Protein AF-A0A0N4VYC7-F1 (afdb_monomer_lite)

Sequence (196 aa):
MLPIRFLFRSECVKIARLPAGTLYGCNGIIDTTLKKKESIYTACLYMKPQKSAGSGTPLPKETEETFKTLNSMYSDNVEWSDEWAKKALEYLKSPKSVKADVIIKGKQSFPKDDKKEMWEKLLAILEHRFDKRVKEVSSEHYYGVQSASGAKAENSQADCVKIELLPEGTLYGCNGVINTKEKEESIYTACLYKKP

pLDDT: mean 73.31, std 19.38, range [27.61, 97.0]

Secondary structure (DSSP, 8-state):
--HHHHHHHHTHHHHHTSPTT-EEEEEEEEE--STT--EEEEEEEEEPPP---TTPEEPPTTHHHHHHHHHHTT-SSEEE-HHHHHHHHHHHH-TTS---SEEEEEEEEEETT----HHHHHHHHHHHHHHHHHHTTTTTSS--------------------GGGSPTTEEEEEEEEEEEETTEEEEEEEEEEE--

Organism: Haemonchus placei (NCBI:txid6290)

Structure (mmCIF, N/CA/C/O backbone):
data_AF-A0A0N4VYC7-F1
#
_entry.id   AF-A0A0N4VYC7-F1
#
loop_
_atom_site.group_PDB
_atom_site.id
_atom_site.type_symbol
_atom_site.label_atom_id
_atom_site.label_alt_id
_atom_site.label_comp_id
_atom_site.label_asym_id
_atom_site.label_entity_id
_atom_site.label_seq_id
_atom_site.pdbx_PDB_ins_code
_atom_site.Cartn_x
_atom_site.Cartn_y
_atom_site.Cartn_z
_atom_site.occupancy
_atom_site.B_iso_or_equiv
_atom_site.auth_seq_id
_atom_site.auth_comp_id
_atom_site.auth_asym_id
_atom_site.auth_atom_id
_atom_site.pdbx_PDB_model_num
ATOM 1 N N . MET A 1 1 ? -19.365 -26.256 -6.615 1.00 42.25 1 MET A N 1
ATOM 2 C CA . MET A 1 1 ? -18.601 -25.021 -6.911 1.00 42.25 1 MET A CA 1
ATOM 3 C C . MET A 1 1 ? -19.367 -23.858 -6.286 1.00 42.25 1 MET A C 1
ATOM 5 O O . MET A 1 1 ? -20.539 -23.720 -6.598 1.00 42.25 1 MET A O 1
ATOM 9 N N . LEU A 1 2 ? -18.790 -23.115 -5.331 1.00 52.09 2 LEU A N 1
ATOM 10 C CA . LEU A 1 2 ? -19.524 -22.065 -4.602 1.00 52.09 2 LEU A CA 1
ATOM 11 C C . LEU A 1 2 ? -19.939 -20.927 -5.564 1.00 52.09 2 LEU A C 1
ATOM 13 O O . LEU A 1 2 ? -19.048 -20.368 -6.211 1.00 52.09 2 LEU A O 1
ATOM 17 N N . PRO A 1 3 ? -21.230 -20.545 -5.641 1.00 58.69 3 PRO A N 1
ATOM 18 C CA . PRO A 1 3 ? -21.748 -19.521 -6.566 1.00 58.69 3 PRO A CA 1
ATOM 19 C C . PRO A 1 3 ? -21.006 -18.180 -6.490 1.00 58.69 3 PRO A C 1
ATOM 21 O O . PRO A 1 3 ? -20.794 -17.510 -7.497 1.00 58.69 3 PRO A O 1
ATOM 24 N N . ILE A 1 4 ? -20.520 -17.835 -5.295 1.00 57.12 4 ILE A N 1
ATOM 25 C CA . ILE A 1 4 ? -19.717 -16.637 -5.040 1.00 57.12 4 ILE A CA 1
ATOM 26 C C . ILE A 1 4 ? -18.435 -16.613 -5.880 1.00 57.12 4 ILE A C 1
ATOM 28 O O . ILE A 1 4 ? -18.143 -15.598 -6.502 1.00 57.12 4 ILE A O 1
ATOM 32 N N . ARG A 1 5 ? -17.681 -17.720 -5.963 1.00 53.41 5 ARG A N 1
ATOM 33 C CA . ARG A 1 5 ? -16.427 -17.748 -6.742 1.00 53.41 5 ARG A CA 1
ATOM 34 C C . ARG A 1 5 ? -16.671 -17.466 -8.224 1.00 53.41 5 ARG A C 1
ATOM 36 O O . ARG A 1 5 ? -15.862 -16.790 -8.850 1.00 53.41 5 ARG A O 1
ATOM 43 N N . PHE A 1 6 ? -17.788 -17.949 -8.769 1.00 57.41 6 PHE A N 1
ATOM 44 C CA . PHE A 1 6 ? -18.162 -17.693 -10.157 1.00 57.41 6 PHE A CA 1
ATOM 45 C C . PHE A 1 6 ? -18.468 -16.210 -10.399 1.00 57.41 6 PHE A C 1
ATOM 47 O O . PHE A 1 6 ? -17.970 -15.654 -11.371 1.00 57.41 6 PHE A O 1
ATOM 54 N N . LEU A 1 7 ? -19.186 -15.550 -9.481 1.00 58.50 7 LEU A N 1
ATOM 55 C CA . LEU A 1 7 ? -19.482 -14.114 -9.572 1.00 58.50 7 LEU A CA 1
ATOM 56 C C . LEU A 1 7 ? -18.216 -13.249 -9.579 1.00 58.50 7 LEU A C 1
ATOM 58 O O . LEU A 1 7 ? -18.085 -12.350 -10.407 1.00 58.50 7 LEU A O 1
ATOM 62 N N . PHE A 1 8 ? -17.255 -13.540 -8.696 1.00 58.19 8 PHE A N 1
ATOM 63 C CA . PHE A 1 8 ? -15.973 -12.825 -8.686 1.00 58.19 8 PHE A CA 1
ATOM 64 C C . PHE A 1 8 ? -15.185 -13.040 -9.980 1.00 58.19 8 PHE A C 1
ATOM 66 O O . PHE A 1 8 ? -14.530 -12.115 -10.451 1.00 58.19 8 PHE A O 1
ATOM 73 N N . ARG A 1 9 ? -15.286 -14.229 -10.585 1.00 56.09 9 ARG A N 1
ATOM 74 C CA . ARG A 1 9 ? -14.630 -14.546 -11.856 1.00 56.09 9 ARG A CA 1
ATOM 75 C C . ARG A 1 9 ? -15.302 -13.849 -13.044 1.00 56.09 9 ARG A C 1
ATOM 77 O O . ARG A 1 9 ? -14.600 -13.263 -13.861 1.00 56.09 9 ARG A O 1
ATOM 84 N N . SER A 1 10 ? -16.635 -13.857 -13.125 1.00 55.66 10 SER A N 1
ATOM 85 C CA . SER A 1 10 ? -17.386 -13.237 -14.228 1.00 55.66 10 SER A CA 1
ATOM 86 C C . SER A 1 10 ? -17.320 -11.710 -14.206 1.00 55.66 10 SER A C 1
ATOM 88 O O . SER A 1 10 ? -17.317 -11.071 -15.253 1.00 55.66 10 SER A O 1
ATOM 90 N N . GLU A 1 11 ? -17.237 -11.115 -13.015 1.00 59.38 11 GLU A N 1
ATOM 91 C CA . GLU A 1 11 ? -17.185 -9.662 -12.824 1.00 59.38 11 GLU A CA 1
ATOM 92 C C . GLU A 1 11 ? -15.771 -9.148 -12.511 1.00 59.38 11 GLU A C 1
ATOM 94 O O . GLU A 1 11 ? -15.594 -7.968 -12.198 1.00 59.38 11 GLU A O 1
ATOM 99 N N . CYS A 1 12 ? -14.748 -10.004 -12.642 1.00 52.28 12 CYS A N 1
ATOM 100 C CA . CYS A 1 12 ? -13.357 -9.717 -12.279 1.00 52.28 12 CYS A CA 1
ATOM 101 C C . CYS A 1 12 ? -12.853 -8.393 -12.875 1.00 52.28 12 CYS A C 1
ATOM 103 O O . CYS A 1 12 ? -12.273 -7.573 -12.170 1.00 52.28 12 CYS A O 1
ATOM 105 N N . VAL A 1 13 ? -13.176 -8.103 -14.140 1.00 48.62 13 VAL A N 1
ATOM 106 C CA . VAL A 1 13 ? -12.794 -6.845 -14.808 1.00 48.62 13 VAL A CA 1
ATOM 107 C C . VAL A 1 13 ? -13.439 -5.618 -14.153 1.00 48.62 13 VAL A C 1
ATOM 109 O O . VAL A 1 13 ? -12.787 -4.583 -14.001 1.00 48.62 13 VAL A O 1
ATOM 112 N N . LYS A 1 14 ? -14.714 -5.698 -13.747 1.00 59.03 14 LYS A N 1
ATOM 113 C CA . LYS A 1 14 ? -15.397 -4.592 -13.054 1.00 59.03 14 LYS A CA 1
ATOM 114 C C . LYS A 1 14 ? -14.861 -4.429 -11.632 1.00 59.03 14 LYS A C 1
ATOM 116 O O . LYS A 1 14 ? -14.686 -3.299 -11.187 1.00 59.03 14 LYS A O 1
ATOM 121 N N . ILE A 1 15 ? -14.537 -5.538 -10.966 1.00 62.00 15 ILE A N 1
ATOM 122 C CA . ILE A 1 15 ? -13.974 -5.574 -9.611 1.00 62.00 15 ILE A CA 1
ATOM 123 C C . ILE A 1 15 ? -12.541 -5.025 -9.588 1.00 62.00 15 ILE A C 1
ATOM 125 O O . ILE A 1 15 ? -12.218 -4.207 -8.732 1.00 62.00 15 ILE A O 1
ATOM 129 N N . ALA A 1 16 ? -11.702 -5.392 -10.557 1.00 57.22 16 ALA A N 1
ATOM 130 C CA . ALA A 1 16 ? -10.331 -4.897 -10.696 1.00 57.22 16 ALA A CA 1
ATOM 131 C C . ALA A 1 16 ? -10.277 -3.384 -10.965 1.00 57.22 16 ALA A C 1
ATOM 133 O O . ALA A 1 16 ? -9.332 -2.707 -10.566 1.00 57.22 16 ALA A O 1
ATOM 134 N N . ARG A 1 17 ? -11.315 -2.838 -11.612 1.00 59.38 17 ARG A N 1
ATOM 135 C CA . ARG A 1 17 ? -11.476 -1.397 -11.859 1.00 59.38 17 ARG A CA 1
ATOM 136 C C . ARG A 1 17 ? -12.025 -0.627 -10.659 1.00 59.38 17 ARG A C 1
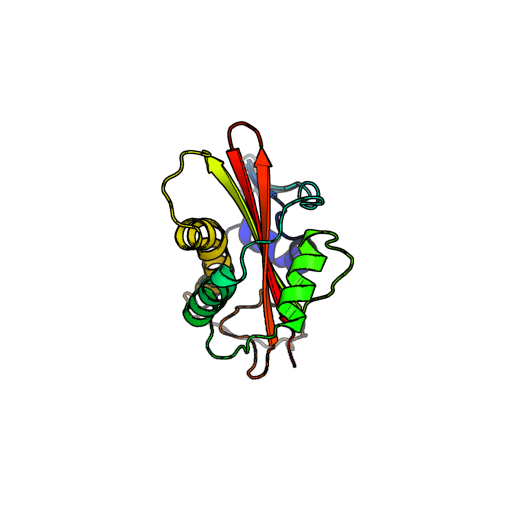ATOM 138 O O . ARG A 1 17 ? -12.068 0.605 -10.711 1.00 59.38 17 ARG A O 1
ATOM 145 N N . LEU A 1 18 ? -12.460 -1.305 -9.593 1.00 62.06 18 LEU A N 1
ATOM 146 C CA . LEU A 1 18 ? -12.884 -0.611 -8.383 1.00 62.06 18 LEU A CA 1
ATOM 147 C C . LEU A 1 18 ? -11.682 0.145 -7.813 1.00 62.06 18 LEU A C 1
ATOM 149 O O . LEU A 1 18 ? -10.594 -0.424 -7.685 1.00 62.06 18 LEU A O 1
ATOM 153 N N . PRO A 1 19 ? -11.842 1.432 -7.459 1.00 56.09 19 PRO A N 1
ATOM 154 C CA . PRO A 1 19 ? -10.724 2.175 -6.922 1.00 56.09 19 PRO A CA 1
ATOM 155 C C . PRO A 1 19 ? -10.268 1.484 -5.639 1.00 56.09 19 PRO A C 1
ATOM 157 O O . PRO A 1 19 ? -11.088 1.047 -4.828 1.00 56.09 19 PRO A O 1
ATOM 160 N N . ALA A 1 20 ? -8.956 1.365 -5.450 1.00 46.62 20 ALA A N 1
ATOM 161 C CA . ALA A 1 20 ? -8.436 0.653 -4.290 1.00 46.62 20 ALA A CA 1
ATOM 162 C C . ALA A 1 20 ? -9.036 1.228 -2.976 1.00 46.62 20 ALA A C 1
ATOM 164 O O . ALA A 1 20 ? -9.397 2.408 -2.918 1.00 46.62 20 ALA A O 1
ATOM 165 N N . GLY A 1 21 ? -9.158 0.428 -1.916 1.00 49.25 21 GLY A N 1
ATOM 166 C CA . GLY A 1 21 ? -9.845 0.846 -0.679 1.00 49.25 21 GLY A CA 1
ATOM 167 C C . GLY A 1 21 ? -11.380 0.830 -0.757 1.00 49.25 21 GLY A C 1
ATOM 168 O O . GLY A 1 21 ? -12.041 1.291 0.169 1.00 49.25 21 GLY A O 1
ATOM 169 N N . THR A 1 22 ? -11.942 0.303 -1.847 1.00 63.62 22 THR A N 1
ATOM 170 C CA . THR A 1 22 ? -13.361 -0.062 -1.935 1.00 63.62 22 THR A CA 1
ATOM 171 C C . THR A 1 22 ? -13.669 -1.164 -0.919 1.00 63.62 22 THR A C 1
ATOM 173 O O . THR A 1 22 ? -13.021 -2.212 -0.939 1.00 63.62 22 THR A O 1
ATOM 176 N N . LEU A 1 23 ? -14.643 -0.934 -0.033 1.00 65.38 23 LEU A N 1
ATOM 177 C CA . LEU A 1 23 ? -15.185 -1.989 0.830 1.00 65.38 23 LEU A CA 1
ATOM 178 C C . LEU A 1 23 ? -16.214 -2.791 0.038 1.00 65.38 23 LEU A C 1
ATOM 180 O O . LEU A 1 23 ? -16.917 -2.229 -0.802 1.00 65.38 23 LEU A O 1
ATOM 184 N N . TYR A 1 24 ? -16.317 -4.086 0.307 1.00 78.88 24 TYR A N 1
ATOM 185 C CA . TYR A 1 24 ? -17.335 -4.928 -0.307 1.00 78.88 24 TYR A CA 1
ATOM 186 C C . TYR A 1 24 ? -17.950 -5.867 0.726 1.00 78.88 24 TYR A C 1
ATOM 188 O O . TYR A 1 24 ? -17.301 -6.231 1.706 1.00 78.88 24 TYR A O 1
ATOM 196 N N . GLY A 1 25 ? -19.199 -6.252 0.492 1.00 72.00 25 GLY A N 1
ATOM 197 C CA . GLY A 1 25 ? -19.908 -7.254 1.278 1.00 72.00 25 GLY A CA 1
ATOM 198 C C . GLY A 1 25 ? -20.823 -8.061 0.372 1.00 72.00 25 GLY A C 1
ATOM 199 O O . GLY A 1 25 ? -21.439 -7.500 -0.534 1.00 72.00 25 GLY A O 1
ATOM 200 N N . CYS A 1 26 ? -20.888 -9.370 0.600 1.00 79.19 26 CYS A N 1
ATOM 201 C CA . CYS A 1 26 ? -21.746 -10.277 -0.152 1.00 79.19 26 CYS A CA 1
ATOM 202 C C . CYS A 1 26 ? -22.703 -10.988 0.799 1.00 79.19 26 CYS A C 1
ATOM 204 O O . CYS A 1 26 ? -22.308 -11.376 1.896 1.00 79.19 26 CYS A O 1
ATOM 206 N N . ASN A 1 27 ? -23.942 -11.182 0.366 1.00 81.25 27 ASN A N 1
ATOM 207 C CA . ASN A 1 27 ? -24.912 -12.014 1.065 1.00 81.25 27 ASN A CA 1
ATOM 208 C C . ASN A 1 27 ? -25.682 -12.871 0.054 1.00 81.25 27 ASN A C 1
ATOM 210 O O . ASN A 1 27 ? -25.663 -12.588 -1.147 1.00 81.25 27 ASN A O 1
ATOM 214 N N . GLY A 1 28 ? -26.349 -13.922 0.522 1.00 82.44 28 GLY A N 1
ATOM 215 C CA . GLY A 1 28 ? -27.121 -14.803 -0.338 1.00 82.44 28 GLY A CA 1
ATOM 216 C C . GLY A 1 28 ? -28.305 -15.459 0.354 1.00 82.44 28 GLY A C 1
ATOM 217 O O . GLY A 1 28 ? -28.394 -15.492 1.577 1.00 82.44 28 GLY A O 1
ATOM 218 N N . ILE A 1 29 ? -29.221 -15.968 -0.464 1.00 81.12 29 ILE A N 1
ATOM 219 C CA . ILE A 1 29 ? -30.424 -16.684 -0.044 1.00 81.12 29 ILE A CA 1
ATOM 220 C C . ILE A 1 29 ? -30.464 -18.001 -0.813 1.00 81.12 29 ILE A C 1
ATOM 222 O O . ILE A 1 29 ? -30.212 -18.026 -2.021 1.00 81.12 29 ILE A O 1
ATOM 226 N N . ILE A 1 30 ? -30.768 -19.087 -0.107 1.00 80.50 30 ILE A N 1
ATOM 227 C CA . ILE A 1 30 ? -30.982 -20.407 -0.699 1.00 80.50 30 ILE A CA 1
ATOM 228 C C . ILE A 1 30 ? -32.489 -20.611 -0.818 1.00 80.50 30 ILE A C 1
ATOM 230 O O . ILE A 1 30 ? -33.201 -20.584 0.183 1.00 80.50 30 ILE A O 1
ATOM 234 N N . ASP A 1 31 ? -32.961 -20.808 -2.041 1.00 77.50 31 ASP A N 1
ATOM 235 C CA . ASP A 1 31 ? -34.333 -21.185 -2.336 1.00 77.50 31 ASP A CA 1
ATOM 236 C C . ASP A 1 31 ? -34.414 -22.695 -2.599 1.00 77.50 31 ASP A C 1
ATOM 238 O O . ASP A 1 31 ? -33.843 -23.221 -3.561 1.00 77.50 31 ASP A O 1
ATOM 242 N N . THR A 1 32 ? -35.125 -23.385 -1.709 1.00 77.50 32 THR A N 1
ATOM 243 C CA . THR A 1 32 ? -35.356 -24.836 -1.723 1.00 77.50 32 THR A CA 1
ATOM 244 C C . THR A 1 32 ? -36.785 -25.200 -2.143 1.00 77.50 32 THR A C 1
ATOM 246 O O . THR A 1 32 ? -37.152 -26.375 -2.125 1.00 77.50 32 THR A O 1
ATOM 249 N N . THR A 1 33 ? -37.612 -24.225 -2.546 1.00 70.62 33 THR A N 1
ATOM 250 C CA . THR A 1 33 ? -39.027 -24.464 -2.894 1.00 70.62 33 THR A CA 1
ATOM 251 C C . THR A 1 33 ? -39.211 -25.325 -4.148 1.00 70.62 33 THR A C 1
ATOM 253 O O . THR A 1 33 ? -40.230 -26.008 -4.298 1.00 70.62 33 THR A O 1
ATOM 256 N N . LEU A 1 34 ? -38.210 -25.381 -5.031 1.00 66.75 34 LEU A N 1
ATOM 257 C CA . LEU A 1 34 ? -38.195 -26.276 -6.185 1.00 66.75 34 LEU A CA 1
ATOM 258 C C . LEU A 1 34 ? -37.672 -27.664 -5.785 1.00 66.75 34 LEU A C 1
ATOM 260 O O . LEU A 1 34 ? -36.470 -27.901 -5.724 1.00 66.75 34 LEU A O 1
ATOM 264 N N . LYS A 1 35 ? -38.585 -28.635 -5.636 1.00 64.44 35 LYS A N 1
ATOM 265 C CA . LYS A 1 35 ? -38.317 -30.042 -5.241 1.00 64.44 35 LYS A CA 1
ATOM 266 C C . LYS A 1 35 ? -37.248 -30.799 -6.060 1.00 64.44 35 LYS A C 1
ATOM 268 O O . LYS A 1 35 ? -36.931 -31.935 -5.726 1.00 64.44 35 LYS A O 1
ATOM 273 N N . LYS A 1 36 ? -36.738 -30.229 -7.158 1.00 70.31 36 LYS A N 1
ATOM 274 C CA . LYS A 1 36 ? -35.735 -30.847 -8.044 1.00 70.31 36 LYS A CA 1
ATOM 275 C C . LYS A 1 36 ? -34.441 -30.038 -8.207 1.00 70.31 36 LYS A C 1
ATOM 277 O O . LYS A 1 36 ? -33.524 -30.557 -8.839 1.00 70.31 36 LYS A O 1
ATOM 282 N N . LYS A 1 37 ? -34.357 -28.797 -7.706 1.00 61.97 37 LYS A N 1
ATOM 283 C CA . LYS A 1 37 ? -33.161 -27.940 -7.810 1.00 61.97 37 LYS A CA 1
ATOM 284 C C . LYS A 1 37 ? -33.128 -26.914 -6.680 1.00 61.97 37 LYS A C 1
ATOM 286 O O . LYS A 1 37 ? -34.078 -26.159 -6.519 1.00 61.97 37 LYS A O 1
ATOM 291 N N . GLU A 1 38 ? -32.005 -26.830 -5.983 1.00 68.75 38 GLU A N 1
ATOM 292 C CA . GLU A 1 38 ? -31.714 -25.717 -5.079 1.00 68.75 38 GLU A CA 1
ATOM 293 C C . GLU A 1 38 ? -31.215 -24.528 -5.905 1.00 68.75 38 GLU A C 1
ATOM 295 O O . GLU A 1 38 ? -30.313 -24.677 -6.736 1.00 68.75 38 GLU A O 1
ATOM 300 N N . SER A 1 39 ? -31.810 -23.352 -5.705 1.00 74.00 39 SER A N 1
ATOM 301 C CA . SER A 1 39 ? -31.344 -22.110 -6.331 1.00 74.00 39 SER A CA 1
ATOM 302 C C . SER A 1 39 ? -30.668 -21.244 -5.281 1.00 74.00 39 SER A C 1
ATOM 304 O O . SER A 1 39 ? -31.229 -20.993 -4.220 1.00 74.00 39 SER A O 1
ATOM 306 N N . ILE A 1 40 ? -29.451 -20.782 -5.561 1.00 76.38 40 ILE A N 1
ATOM 307 C CA . ILE A 1 40 ? -28.715 -19.891 -4.661 1.00 76.38 40 ILE A CA 1
ATOM 308 C C . ILE A 1 40 ? -28.643 -18.522 -5.320 1.00 76.38 40 ILE A C 1
ATOM 310 O O . ILE A 1 40 ? -28.017 -18.358 -6.366 1.00 76.38 40 ILE A O 1
ATOM 314 N N . TYR A 1 41 ? -29.258 -17.535 -4.682 1.00 78.12 41 TYR A N 1
ATOM 315 C CA . TYR A 1 41 ? -29.149 -16.136 -5.064 1.00 78.12 41 TYR A CA 1
ATOM 316 C C . TYR A 1 41 ? -28.047 -15.497 -4.236 1.00 78.12 41 TYR A C 1
ATOM 318 O O . TYR A 1 41 ? -27.985 -15.678 -3.024 1.00 78.12 41 TYR A O 1
ATOM 326 N N . THR A 1 42 ? -27.148 -14.760 -4.873 1.00 76.31 42 THR A N 1
ATOM 327 C CA . THR A 1 42 ? -26.066 -14.058 -4.180 1.00 76.31 42 THR A CA 1
ATOM 328 C C . THR A 1 42 ? -25.959 -12.650 -4.739 1.00 76.31 42 THR A C 1
ATOM 330 O O . THR A 1 42 ? -25.975 -12.462 -5.953 1.00 76.31 42 THR A O 1
ATOM 333 N N . ALA A 1 43 ? -25.834 -11.666 -3.856 1.00 79.38 43 ALA A N 1
ATOM 334 C CA . ALA A 1 43 ? -25.592 -10.278 -4.210 1.00 79.38 43 ALA A CA 1
ATOM 335 C C . ALA A 1 43 ? -24.341 -9.772 -3.491 1.00 79.38 43 ALA A C 1
ATOM 337 O O . ALA A 1 43 ? -24.135 -10.062 -2.312 1.00 79.38 43 ALA A O 1
ATOM 338 N N . CYS A 1 44 ? -23.527 -8.991 -4.197 1.00 76.44 44 CYS A N 1
ATOM 339 C CA . CYS A 1 44 ? -22.377 -8.289 -3.639 1.00 76.44 44 CYS A CA 1
ATOM 340 C C . CYS A 1 44 ? -22.544 -6.785 -3.865 1.00 76.44 44 CYS A C 1
ATOM 342 O O . CYS A 1 44 ? -22.864 -6.350 -4.970 1.00 76.44 44 CYS A O 1
ATOM 344 N N . LEU A 1 45 ? -22.317 -5.994 -2.819 1.00 78.75 45 LEU A N 1
ATOM 345 C CA . LEU A 1 45 ? -22.332 -4.535 -2.867 1.00 78.75 45 LEU A CA 1
ATOM 346 C C . LEU A 1 45 ? -20.923 -3.995 -2.640 1.00 78.75 45 LEU A C 1
ATOM 348 O O . LEU A 1 45 ? -20.144 -4.565 -1.875 1.00 78.75 45 LEU A O 1
ATOM 352 N N . TYR A 1 46 ? -20.623 -2.868 -3.285 1.00 76.06 46 TYR A N 1
ATOM 353 C CA . TYR A 1 46 ? -19.325 -2.204 -3.214 1.00 76.06 46 TYR A CA 1
ATOM 354 C C . TYR A 1 46 ? -19.506 -0.753 -2.781 1.00 76.06 46 TYR A C 1
ATOM 356 O O . TYR A 1 46 ? -20.293 -0.008 -3.365 1.00 76.06 46 TYR A O 1
ATOM 364 N N . MET A 1 47 ? -18.741 -0.333 -1.780 1.00 68.00 47 MET A N 1
ATOM 365 C CA . MET A 1 47 ? -18.725 1.037 -1.294 1.00 68.00 47 MET A CA 1
ATOM 366 C C . MET A 1 47 ? -17.469 1.737 -1.800 1.00 68.00 47 MET A C 1
ATOM 368 O O . MET A 1 47 ? -16.351 1.327 -1.481 1.00 68.00 47 MET A O 1
ATOM 372 N N . LYS A 1 48 ? -17.654 2.800 -2.594 1.00 60.12 48 LYS A N 1
ATOM 373 C CA . LYS A 1 48 ? -16.549 3.606 -3.133 1.00 60.12 48 LYS A CA 1
ATOM 374 C C . LYS A 1 48 ? -15.620 4.065 -1.997 1.00 60.12 48 LYS A C 1
ATOM 376 O O . LYS A 1 48 ? -16.111 4.397 -0.915 1.00 60.12 48 LYS A O 1
ATOM 381 N N . PRO A 1 49 ? -14.298 4.124 -2.237 1.00 57.81 49 PRO A N 1
ATOM 382 C CA . PRO A 1 49 ? -13.362 4.545 -1.214 1.00 57.81 49 PRO A CA 1
ATOM 383 C C .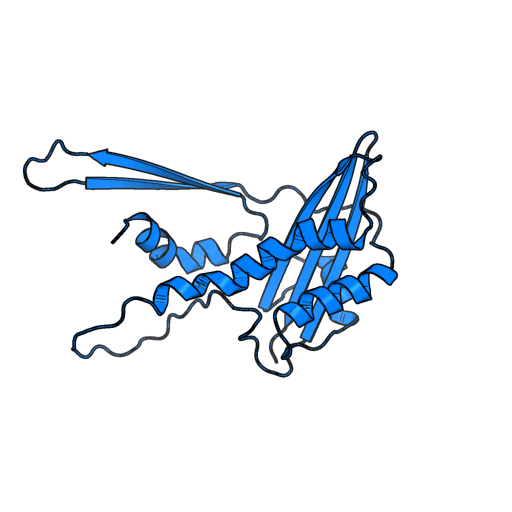 PRO A 1 49 ? -13.665 5.982 -0.803 1.00 57.81 49 PRO A C 1
ATOM 385 O O . PRO A 1 49 ? -13.943 6.845 -1.642 1.00 57.81 49 PRO A O 1
ATOM 388 N N . GLN A 1 50 ? -13.610 6.225 0.503 1.00 55.53 50 GLN A N 1
ATOM 389 C CA . GLN A 1 50 ? -13.720 7.568 1.054 1.00 55.53 50 GLN A CA 1
ATOM 390 C C . GLN A 1 50 ? -12.556 8.459 0.587 1.00 55.53 50 GLN A C 1
ATOM 392 O O . GLN A 1 50 ? -11.513 7.967 0.151 1.00 55.53 50 GLN A O 1
ATOM 397 N N . LYS A 1 51 ? -12.796 9.777 0.666 1.00 54.12 51 LYS A N 1
ATOM 398 C CA . LYS A 1 51 ? -11.969 10.895 0.179 1.00 54.12 51 LYS A CA 1
ATOM 399 C C . LYS A 1 51 ? -10.455 10.669 0.304 1.00 54.12 51 LYS A C 1
ATOM 401 O O . LYS A 1 51 ? -9.975 10.153 1.313 1.00 54.12 51 LYS A O 1
ATOM 406 N N . SER A 1 52 ? -9.732 11.136 -0.721 1.00 54.84 52 SER A N 1
ATOM 407 C CA . SER A 1 52 ? -8.276 11.290 -0.709 1.00 54.84 52 SER A CA 1
ATOM 408 C C . SER A 1 52 ? -7.815 11.978 0.573 1.00 54.84 52 SER A C 1
ATOM 410 O O . SER A 1 52 ? -8.540 12.785 1.161 1.00 54.84 52 SER A O 1
ATOM 412 N N . ALA A 1 53 ? -6.601 11.657 1.011 1.00 59.59 53 ALA A N 1
ATOM 413 C CA . ALA A 1 53 ? -6.034 12.106 2.278 1.00 59.59 53 ALA A CA 1
ATOM 414 C C . ALA A 1 53 ? -5.616 13.593 2.263 1.00 59.59 53 ALA A C 1
ATOM 416 O O . ALA A 1 53 ? -4.651 13.939 2.936 1.00 59.59 53 ALA A O 1
ATOM 417 N N . GLY A 1 54 ? -6.315 14.431 1.482 1.00 54.12 54 GLY A N 1
ATOM 418 C CA . GLY A 1 54 ? -5.905 15.673 0.807 1.00 54.12 54 GLY A CA 1
ATOM 419 C C . GLY A 1 54 ? -5.311 16.832 1.614 1.00 54.12 54 GLY A C 1
ATOM 420 O O . GLY A 1 54 ? -5.341 17.955 1.128 1.00 54.12 54 GLY A O 1
ATOM 421 N N . SER A 1 55 ? -4.751 16.599 2.794 1.00 64.06 55 SER A N 1
ATOM 422 C CA . SER A 1 55 ? -3.992 17.586 3.565 1.00 64.06 55 SER A CA 1
ATOM 423 C C . SER A 1 55 ? -3.024 16.975 4.592 1.00 64.06 55 SER A C 1
ATOM 425 O O . SER A 1 55 ? -2.557 17.700 5.463 1.00 64.06 55 SER A O 1
ATOM 427 N N . GLY A 1 56 ? -2.751 15.664 4.552 1.00 75.38 56 GLY A N 1
ATOM 428 C CA . GLY A 1 56 ? -1.863 15.026 5.532 1.00 75.38 56 GLY A CA 1
ATOM 429 C C . GLY A 1 56 ? -0.392 15.373 5.328 1.00 75.38 56 GLY A C 1
ATOM 430 O O . GLY A 1 56 ? 0.058 15.559 4.193 1.00 75.38 56 GLY A O 1
ATOM 431 N N . THR A 1 57 ? 0.362 15.427 6.424 1.00 88.94 57 THR A N 1
ATOM 432 C CA . THR A 1 57 ? 1.815 15.613 6.398 1.00 88.94 57 THR A CA 1
ATOM 433 C C . THR A 1 57 ? 2.460 14.372 5.773 1.00 88.94 57 THR A C 1
ATOM 435 O O . THR A 1 57 ? 2.090 13.262 6.159 1.00 88.94 57 THR A O 1
ATOM 438 N N . PRO A 1 58 ? 3.385 14.501 4.805 1.00 92.12 58 PRO A N 1
ATOM 439 C CA . PRO A 1 58 ? 4.129 13.357 4.282 1.00 92.12 58 PRO A CA 1
ATOM 440 C C . PRO A 1 58 ? 4.832 12.584 5.398 1.00 92.12 58 PRO A C 1
ATOM 442 O O . PRO A 1 58 ? 5.272 13.182 6.382 1.00 92.12 58 PRO A O 1
ATOM 445 N N . LEU A 1 59 ? 4.934 11.265 5.249 1.00 91.25 59 LEU A N 1
ATOM 446 C CA . LEU A 1 59 ? 5.711 10.466 6.189 1.00 91.25 59 LEU A CA 1
ATOM 447 C C . LEU A 1 59 ? 7.204 10.849 6.143 1.00 91.25 59 LEU A C 1
ATOM 449 O O . LEU A 1 59 ? 7.691 11.280 5.092 1.00 91.25 59 LEU A O 1
ATOM 453 N N . PRO A 1 60 ? 7.932 10.696 7.264 1.00 88.56 60 PRO A N 1
ATOM 454 C CA . PRO A 1 60 ? 9.370 10.953 7.322 1.00 88.56 60 PRO A CA 1
ATOM 455 C C . PRO A 1 60 ? 10.158 10.081 6.334 1.00 88.56 60 PRO A C 1
ATOM 457 O O . PRO A 1 60 ? 9.735 8.966 6.016 1.00 88.56 60 PRO A O 1
ATOM 460 N N . LYS A 1 61 ? 11.316 10.556 5.858 1.00 85.44 61 LYS A N 1
ATOM 461 C CA . LYS A 1 61 ? 12.137 9.820 4.874 1.00 85.44 61 LYS A CA 1
ATOM 462 C C . LYS A 1 61 ? 12.627 8.476 5.404 1.00 85.44 61 LYS A C 1
ATOM 464 O O . LYS A 1 61 ? 12.780 7.539 4.639 1.00 85.44 61 LYS A O 1
ATOM 469 N N . GLU A 1 62 ? 12.806 8.362 6.710 1.00 85.81 62 GLU A N 1
ATOM 470 C CA . GLU A 1 62 ? 13.233 7.149 7.404 1.00 85.81 62 GLU A CA 1
ATOM 471 C C . GLU A 1 62 ? 12.245 5.985 7.189 1.00 85.81 62 GLU A C 1
ATOM 473 O O . GLU A 1 62 ? 12.613 4.819 7.308 1.00 85.81 62 GLU A O 1
ATOM 478 N N . THR A 1 63 ? 10.996 6.282 6.807 1.00 89.31 63 THR A N 1
ATOM 479 C CA . THR A 1 63 ? 9.998 5.261 6.443 1.00 89.31 63 THR A CA 1
ATOM 480 C C . THR A 1 63 ? 10.268 4.585 5.099 1.00 89.31 63 THR A C 1
ATOM 482 O O . THR A 1 63 ? 9.718 3.517 4.836 1.00 89.31 63 THR A O 1
ATOM 485 N N . GLU A 1 64 ? 11.137 5.156 4.263 1.00 92.81 64 GLU A N 1
ATOM 486 C CA . GLU A 1 64 ? 11.535 4.592 2.973 1.00 92.81 64 GLU A CA 1
ATOM 487 C C . GLU A 1 64 ? 12.130 3.190 3.119 1.00 92.81 64 GLU A C 1
ATOM 489 O O . GLU A 1 64 ? 11.684 2.254 2.456 1.00 92.81 64 GLU A O 1
ATOM 494 N N . GLU A 1 65 ? 13.072 3.022 4.046 1.00 90.50 65 GLU A N 1
ATOM 495 C CA . GLU A 1 65 ? 13.709 1.728 4.303 1.00 90.50 65 GLU A CA 1
ATOM 496 C C . GLU A 1 65 ? 12.705 0.687 4.808 1.00 90.50 65 GLU A C 1
ATOM 498 O O . GLU A 1 65 ? 12.794 -0.491 4.459 1.00 90.50 65 GLU A O 1
ATOM 503 N N . THR A 1 66 ? 11.674 1.117 5.545 1.00 89.62 66 THR A N 1
ATOM 504 C CA . THR A 1 66 ? 10.567 0.227 5.925 1.00 89.62 66 THR A CA 1
ATOM 505 C C . THR A 1 66 ? 9.796 -0.242 4.694 1.00 89.62 66 THR A C 1
ATOM 507 O O . THR A 1 66 ? 9.468 -1.422 4.594 1.00 89.62 66 THR A O 1
ATOM 510 N N . PHE A 1 67 ? 9.505 0.649 3.741 1.00 92.12 67 PHE A N 1
ATOM 511 C CA . PHE A 1 67 ? 8.808 0.261 2.516 1.00 92.12 67 PHE A CA 1
ATOM 512 C C . PHE A 1 67 ? 9.633 -0.688 1.648 1.00 92.12 67 PHE A C 1
ATOM 514 O O . PHE A 1 67 ? 9.066 -1.643 1.119 1.00 92.12 67 PHE A O 1
ATOM 521 N N . LYS A 1 68 ? 10.943 -0.448 1.519 1.00 91.00 68 LYS A N 1
ATOM 522 C CA . LYS A 1 68 ? 11.854 -1.336 0.785 1.00 91.00 68 LYS A CA 1
ATOM 523 C C . LYS A 1 68 ? 11.915 -2.719 1.426 1.00 91.00 68 LYS A C 1
ATOM 525 O O . LYS A 1 68 ? 11.657 -3.708 0.749 1.00 91.00 68 LYS A O 1
ATOM 530 N N . THR A 1 69 ? 12.153 -2.765 2.739 1.00 85.62 69 THR A N 1
ATOM 531 C CA . THR A 1 69 ? 12.207 -4.011 3.523 1.00 85.62 69 THR A CA 1
ATOM 532 C C . THR A 1 69 ? 10.890 -4.775 3.446 1.00 85.62 69 THR A C 1
ATOM 534 O O . THR A 1 69 ? 10.871 -5.990 3.295 1.00 85.62 69 THR A O 1
ATOM 537 N N . LEU A 1 70 ? 9.758 -4.070 3.526 1.00 83.50 70 LEU A N 1
ATOM 538 C CA . LEU A 1 70 ? 8.456 -4.704 3.388 1.00 83.50 70 LEU A CA 1
ATOM 539 C C . LEU A 1 70 ? 8.281 -5.317 2.001 1.00 83.50 70 LEU A C 1
ATOM 541 O O . LEU A 1 70 ? 7.769 -6.422 1.907 1.00 83.50 70 LEU A O 1
ATOM 545 N N . ASN A 1 71 ? 8.677 -4.612 0.940 1.00 85.50 71 ASN A N 1
ATOM 546 C CA . ASN A 1 71 ? 8.513 -5.100 -0.424 1.00 85.50 71 ASN A CA 1
ATOM 547 C C . ASN A 1 71 ? 9.379 -6.330 -0.709 1.00 85.50 71 ASN A C 1
ATOM 549 O O . ASN A 1 71 ? 8.874 -7.300 -1.270 1.00 85.50 71 ASN A O 1
ATOM 553 N N . SER A 1 72 ? 10.635 -6.325 -0.252 1.00 82.31 72 SER A N 1
ATOM 554 C CA . SER A 1 72 ? 11.560 -7.445 -0.455 1.00 82.31 72 SER A CA 1
ATOM 555 C C . SER A 1 72 ? 11.090 -8.743 0.205 1.00 82.31 72 SER A C 1
ATOM 557 O O . SER A 1 72 ? 11.434 -9.820 -0.257 1.00 82.31 72 SER A O 1
ATOM 559 N N . MET A 1 73 ? 10.226 -8.684 1.226 1.00 79.06 73 MET A N 1
ATOM 560 C CA . MET A 1 73 ? 9.586 -9.892 1.767 1.00 79.06 73 MET A CA 1
ATOM 561 C C . MET A 1 73 ? 8.601 -10.565 0.791 1.00 79.06 73 MET A C 1
ATOM 563 O O . MET A 1 73 ? 8.217 -11.708 1.026 1.00 79.06 73 MET A O 1
ATOM 567 N N . TYR A 1 74 ? 8.171 -9.876 -0.273 1.00 75.94 74 TYR A N 1
ATOM 568 C CA . TYR A 1 74 ? 7.182 -10.369 -1.241 1.00 75.94 74 TYR A CA 1
ATOM 569 C C . TYR A 1 74 ? 7.684 -10.409 -2.687 1.00 75.94 74 TYR A C 1
ATOM 571 O O . TYR A 1 74 ? 7.020 -11.013 -3.523 1.00 75.94 74 TYR A O 1
ATOM 579 N N . SER A 1 75 ? 8.774 -9.729 -3.042 1.00 79.62 75 SER A N 1
ATOM 580 C CA . SER A 1 75 ? 9.340 -9.800 -4.391 1.00 79.62 75 SER A CA 1
ATOM 581 C C . SER A 1 75 ? 10.759 -9.257 -4.436 1.00 79.62 75 SER A C 1
ATOM 583 O O . SER A 1 75 ? 10.988 -8.098 -4.096 1.00 79.62 75 SER A O 1
ATOM 585 N N . ASP A 1 76 ? 11.661 -10.044 -5.015 1.00 81.50 76 ASP A N 1
ATOM 586 C CA . ASP A 1 76 ? 13.033 -9.626 -5.328 1.00 81.50 76 ASP A CA 1
ATOM 587 C C . ASP A 1 76 ? 13.173 -9.069 -6.761 1.00 81.50 76 ASP A C 1
ATOM 589 O O . ASP A 1 76 ? 14.201 -8.508 -7.118 1.00 81.50 76 ASP A O 1
ATOM 593 N N . ASN A 1 77 ? 12.122 -9.174 -7.587 1.00 84.00 77 ASN A N 1
ATOM 594 C CA . ASN A 1 77 ? 12.142 -8.792 -9.010 1.00 84.00 77 ASN A CA 1
ATOM 595 C C . ASN A 1 77 ? 11.843 -7.305 -9.272 1.00 84.00 77 ASN A C 1
ATOM 597 O O . ASN A 1 77 ? 11.682 -6.893 -10.424 1.00 84.00 77 ASN A O 1
ATOM 601 N N . VAL A 1 78 ? 11.684 -6.507 -8.215 1.00 88.62 78 VAL A N 1
ATOM 602 C CA . VAL A 1 78 ? 11.248 -5.111 -8.308 1.00 88.62 78 VAL A CA 1
ATOM 603 C C . VAL A 1 78 ? 12.329 -4.163 -7.803 1.00 88.62 78 VAL A C 1
ATOM 605 O O . VAL A 1 78 ? 12.948 -4.398 -6.769 1.00 88.62 78 VAL A O 1
ATOM 608 N N . GLU A 1 79 ? 12.515 -3.046 -8.499 1.00 94.56 79 GLU A N 1
ATOM 609 C CA . GLU A 1 79 ? 13.516 -2.035 -8.154 1.00 94.56 79 GLU A CA 1
ATOM 610 C C . GLU A 1 79 ? 12.878 -0.764 -7.599 1.00 94.56 79 GLU A C 1
ATOM 612 O O . GLU A 1 79 ? 11.903 -0.231 -8.141 1.00 94.56 79 GLU A O 1
ATOM 617 N N . TRP A 1 80 ? 13.449 -0.258 -6.506 1.00 95.56 80 TRP A N 1
ATOM 618 C CA . TRP A 1 80 ? 12.997 0.988 -5.901 1.00 95.56 80 TRP A CA 1
ATOM 619 C C . TRP A 1 80 ? 13.270 2.180 -6.823 1.00 95.56 80 TRP A C 1
ATOM 621 O O . TRP A 1 80 ? 14.352 2.322 -7.388 1.00 95.56 80 TRP A O 1
ATOM 631 N N . SER A 1 81 ? 12.304 3.090 -6.916 1.00 97.00 81 SER A N 1
ATOM 632 C CA . SER A 1 81 ? 12.409 4.336 -7.662 1.00 97.00 81 SER A CA 1
ATOM 633 C C . SER A 1 81 ? 11.861 5.510 -6.855 1.00 97.00 81 SER A C 1
ATOM 635 O O . SER A 1 81 ? 10.663 5.599 -6.569 1.00 97.00 81 SER A O 1
ATOM 637 N N . ASP A 1 82 ? 12.731 6.483 -6.578 1.00 96.12 82 ASP A N 1
ATOM 638 C CA . ASP A 1 82 ? 12.366 7.741 -5.913 1.00 96.12 82 ASP A CA 1
ATOM 639 C C . ASP A 1 82 ? 11.309 8.529 -6.694 1.00 96.12 82 ASP A C 1
ATOM 641 O O . ASP A 1 82 ? 10.471 9.228 -6.117 1.00 96.12 82 ASP A O 1
ATOM 645 N N . GLU A 1 83 ? 11.322 8.420 -8.024 1.00 96.75 83 GLU A N 1
ATOM 646 C CA . GLU A 1 83 ? 10.301 9.021 -8.878 1.00 96.75 83 GLU A CA 1
ATOM 647 C C . GLU A 1 83 ? 8.935 8.372 -8.629 1.00 96.75 83 GLU A C 1
ATOM 649 O O . GLU A 1 83 ? 7.933 9.069 -8.439 1.00 96.75 83 GLU A O 1
ATOM 654 N N . TRP A 1 84 ? 8.885 7.039 -8.561 1.00 96.25 84 TRP A N 1
ATOM 655 C CA . TRP A 1 84 ? 7.653 6.317 -8.251 1.00 96.25 84 TRP A CA 1
ATOM 656 C C . TRP A 1 84 ? 7.193 6.534 -6.806 1.00 96.25 84 TRP A C 1
ATOM 658 O O . TRP A 1 84 ? 5.989 6.608 -6.562 1.00 96.25 84 TRP A O 1
ATOM 668 N N . ALA A 1 85 ? 8.111 6.749 -5.861 1.00 96.44 85 ALA A N 1
ATOM 669 C CA . ALA A 1 85 ? 7.779 7.117 -4.486 1.00 96.44 85 ALA A CA 1
ATOM 670 C C . ALA A 1 85 ? 7.148 8.521 -4.405 1.00 96.44 85 ALA A C 1
ATOM 672 O O . ALA A 1 85 ? 6.166 8.729 -3.686 1.00 96.44 85 ALA A O 1
ATOM 673 N N . LYS A 1 86 ? 7.634 9.490 -5.194 1.00 94.94 86 LYS A N 1
ATOM 674 C CA . LYS A 1 86 ? 6.989 10.812 -5.333 1.00 94.94 86 LYS A CA 1
ATOM 675 C C . LYS A 1 86 ? 5.601 10.690 -5.959 1.00 94.94 86 LYS A C 1
ATOM 677 O O . LYS A 1 86 ? 4.638 11.246 -5.429 1.00 94.94 86 LYS A O 1
ATOM 682 N N . LYS A 1 87 ? 5.467 9.890 -7.019 1.00 94.88 87 LYS A 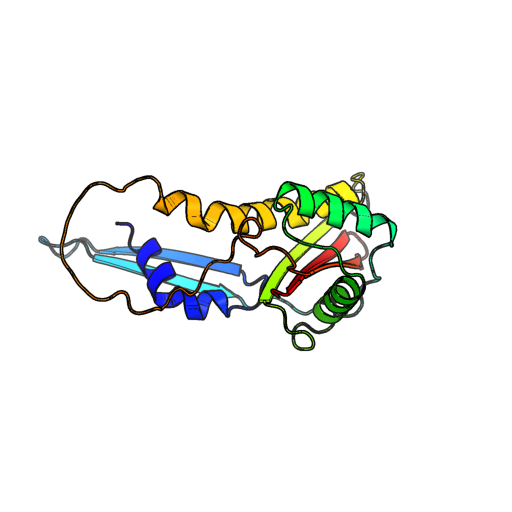N 1
ATOM 683 C CA . LYS A 1 87 ? 4.174 9.587 -7.653 1.00 94.88 87 LYS A CA 1
ATOM 684 C C . LYS A 1 87 ? 3.198 8.905 -6.689 1.00 94.88 87 LYS A C 1
ATOM 686 O O . LYS A 1 87 ? 2.004 9.191 -6.731 1.00 94.88 87 LYS A O 1
ATOM 691 N N . ALA A 1 88 ? 3.671 8.053 -5.780 1.00 93.94 88 ALA A N 1
ATOM 692 C CA . ALA A 1 88 ? 2.833 7.452 -4.743 1.00 93.94 88 ALA A CA 1
ATOM 693 C C . ALA A 1 88 ? 2.256 8.509 -3.788 1.00 93.94 88 ALA A C 1
ATOM 695 O O . ALA A 1 88 ? 1.068 8.470 -3.457 1.00 93.94 88 ALA A O 1
ATOM 696 N N . LEU A 1 89 ? 3.057 9.508 -3.407 1.00 93.56 89 LEU A N 1
ATOM 697 C CA . LEU A 1 89 ? 2.586 10.641 -2.609 1.00 93.56 89 LEU A CA 1
ATOM 698 C C . LEU A 1 89 ? 1.578 11.514 -3.376 1.00 93.56 89 LEU A C 1
ATOM 700 O O . LEU A 1 89 ? 0.557 11.922 -2.817 1.00 93.56 89 LEU A O 1
ATOM 704 N N . GLU A 1 90 ? 1.827 11.786 -4.657 1.00 91.94 90 GLU A N 1
ATOM 705 C CA . GLU A 1 90 ? 0.882 12.500 -5.527 1.00 91.94 90 GLU A CA 1
ATOM 706 C C . GLU A 1 90 ? -0.444 11.751 -5.659 1.00 91.94 90 GLU A C 1
ATOM 708 O O . GLU A 1 90 ? -1.511 12.348 -5.508 1.00 91.94 90 GLU A O 1
ATOM 713 N N . TYR A 1 91 ? -0.383 10.433 -5.850 1.00 89.94 91 TYR A N 1
ATOM 714 C CA . TYR A 1 91 ? -1.550 9.563 -5.908 1.00 89.94 91 TYR A CA 1
ATOM 715 C C . TYR A 1 91 ? -2.390 9.645 -4.624 1.00 89.94 91 TYR A C 1
ATOM 717 O O . TYR A 1 91 ? -3.619 9.690 -4.689 1.00 89.94 91 TYR A O 1
ATOM 725 N N . LEU A 1 92 ? -1.762 9.708 -3.444 1.00 89.44 92 LEU A N 1
ATOM 726 C CA . LEU A 1 92 ? -2.485 9.846 -2.172 1.00 89.44 92 LEU A CA 1
ATOM 727 C C . LEU A 1 92 ? -3.247 11.175 -2.059 1.00 89.44 92 LEU A C 1
ATOM 729 O O . LEU A 1 92 ? -4.329 11.217 -1.460 1.00 89.44 92 LEU A O 1
ATOM 733 N N . LYS A 1 93 ? -2.715 12.245 -2.662 1.00 87.56 93 LYS A N 1
ATOM 734 C CA . LYS A 1 93 ? -3.368 13.562 -2.735 1.00 87.56 93 LYS A CA 1
ATOM 735 C C . LYS A 1 93 ? -4.489 13.567 -3.776 1.00 87.56 93 LYS A C 1
ATOM 737 O O . LYS A 1 93 ? -5.600 14.018 -3.488 1.00 87.56 93 LYS A O 1
ATOM 742 N N . SER A 1 94 ? -4.218 13.023 -4.962 1.00 84.88 94 SER A N 1
ATOM 743 C CA . SER A 1 94 ? -5.144 12.960 -6.091 1.00 84.88 94 SER A CA 1
ATOM 744 C C . SER A 1 94 ? -5.042 11.608 -6.811 1.00 84.88 94 SER A C 1
ATOM 746 O O . SER A 1 94 ? -4.256 11.448 -7.739 1.00 84.88 94 SER A O 1
ATOM 748 N N . PRO A 1 95 ? -5.887 10.618 -6.474 1.00 77.12 95 PRO A N 1
ATOM 749 C CA . PRO A 1 95 ? -5.779 9.269 -7.044 1.00 77.12 95 PRO A CA 1
ATOM 750 C C . PRO A 1 95 ? -5.940 9.175 -8.568 1.00 77.12 95 PRO A C 1
ATOM 752 O O . PRO A 1 95 ? -5.686 8.124 -9.145 1.00 77.12 95 PRO A O 1
ATOM 755 N N . LYS A 1 96 ? -6.416 10.242 -9.222 1.00 76.62 96 LYS A N 1
ATOM 756 C CA . LYS A 1 96 ? -6.584 10.312 -10.680 1.00 76.62 96 LYS A CA 1
ATOM 757 C C . LYS A 1 96 ? -5.365 10.898 -11.402 1.00 76.62 96 LYS A C 1
ATOM 759 O O . LYS A 1 96 ? -5.340 10.835 -12.626 1.00 76.62 96 LYS A O 1
ATOM 764 N N . SER A 1 97 ? -4.396 11.482 -10.687 1.00 78.44 97 SER A N 1
ATOM 765 C CA . SER A 1 97 ? -3.244 12.151 -11.310 1.00 78.44 97 SER A CA 1
ATOM 766 C C . SER A 1 97 ? -2.151 11.188 -11.764 1.00 78.44 97 SER A C 1
ATOM 768 O O . SER A 1 97 ? -1.357 11.546 -12.625 1.00 78.44 97 SER A O 1
ATOM 770 N N . VAL A 1 98 ? -2.123 9.964 -11.229 1.00 86.50 98 VAL A N 1
ATOM 771 C CA . VAL A 1 98 ? -1.066 8.985 -11.502 1.00 86.50 98 VAL A CA 1
ATOM 772 C C . VAL A 1 98 ? -1.666 7.675 -12.002 1.00 86.50 98 VAL A C 1
ATOM 774 O O . VAL A 1 98 ? -2.582 7.125 -11.390 1.00 86.50 98 VAL A O 1
ATOM 777 N N . LYS A 1 99 ? -1.125 7.159 -13.111 1.00 86.31 99 LYS A N 1
ATOM 778 C CA . LYS A 1 99 ? -1.412 5.815 -13.630 1.00 86.31 99 LYS A CA 1
ATOM 779 C C . LYS A 1 99 ? -0.268 4.876 -13.252 1.00 86.31 99 LYS A C 1
ATOM 781 O O . LYS A 1 99 ? 0.888 5.203 -13.498 1.00 86.31 99 LYS A O 1
ATOM 786 N N . ALA A 1 100 ? -0.604 3.725 -12.685 1.00 84.25 100 ALA A N 1
ATOM 787 C CA . ALA A 1 100 ? 0.329 2.660 -12.330 1.00 84.25 100 ALA A CA 1
ATOM 788 C C . ALA A 1 100 ? -0.268 1.313 -12.752 1.00 84.25 100 ALA A C 1
ATOM 790 O O . ALA A 1 100 ? -1.495 1.185 -12.811 1.00 84.25 100 ALA A O 1
ATOM 791 N N . ASP A 1 101 ? 0.585 0.328 -13.023 1.00 84.00 101 ASP A N 1
ATOM 792 C CA . ASP A 1 101 ? 0.149 -1.004 -13.453 1.00 84.00 101 ASP A CA 1
ATOM 793 C C . ASP A 1 101 ? -0.373 -1.819 -12.263 1.00 84.00 101 ASP A C 1
ATOM 795 O O . ASP A 1 101 ? -1.349 -2.559 -12.388 1.00 84.00 101 ASP A O 1
ATOM 799 N N . VAL A 1 102 ? 0.235 -1.636 -11.085 1.00 83.62 102 VAL A N 1
ATOM 800 C CA . VAL A 1 102 ? -0.258 -2.180 -9.812 1.00 83.62 102 VAL A CA 1
ATOM 801 C C . VAL A 1 102 ? -0.274 -1.087 -8.751 1.00 83.62 102 VAL A C 1
ATOM 803 O O . VAL A 1 102 ? 0.624 -0.250 -8.674 1.00 83.62 102 VAL A O 1
ATOM 806 N N . ILE A 1 103 ? -1.318 -1.104 -7.921 1.00 83.81 103 ILE A N 1
ATOM 807 C CA . ILE A 1 103 ? -1.496 -0.181 -6.800 1.00 83.81 103 ILE A CA 1
ATOM 808 C C . ILE A 1 103 ? -1.861 -0.981 -5.556 1.00 83.81 103 ILE A C 1
ATOM 810 O O . ILE A 1 103 ? -2.904 -1.647 -5.502 1.00 83.81 103 ILE A O 1
ATOM 814 N N . ILE A 1 104 ? -1.034 -0.851 -4.526 1.00 84.12 104 ILE A N 1
ATOM 815 C CA . ILE A 1 104 ? -1.332 -1.307 -3.171 1.00 84.12 104 ILE A CA 1
ATOM 816 C C . ILE A 1 104 ? -1.472 -0.066 -2.319 1.00 84.12 104 ILE A C 1
ATOM 818 O O . ILE A 1 104 ? -0.614 0.803 -2.339 1.00 84.12 104 ILE A O 1
ATOM 822 N N . LYS A 1 105 ? -2.563 0.051 -1.576 1.00 85.44 105 LYS A N 1
ATOM 823 C CA . LYS A 1 105 ? -2.738 1.184 -0.677 1.00 85.44 105 LYS A CA 1
ATOM 824 C C . LYS A 1 105 ? -3.483 0.777 0.564 1.00 85.44 105 LYS A C 1
ATOM 826 O O . LYS A 1 105 ? -4.337 -0.113 0.520 1.00 85.44 105 LYS A O 1
ATOM 831 N N . GLY A 1 106 ? -3.191 1.470 1.646 1.00 84.06 106 GLY A N 1
ATOM 832 C CA . GLY A 1 106 ? -3.783 1.201 2.934 1.00 84.06 106 GLY A CA 1
ATOM 833 C C . GLY A 1 106 ? -4.100 2.472 3.692 1.00 84.06 106 GLY A C 1
ATOM 834 O O . GLY A 1 106 ? -3.605 3.558 3.398 1.00 84.06 106 GLY A O 1
ATOM 835 N N . LYS A 1 107 ? -4.991 2.310 4.660 1.00 88.25 107 LYS A N 1
ATOM 836 C CA . LYS A 1 107 ? -5.326 3.319 5.650 1.00 88.25 107 LYS A CA 1
ATOM 837 C C . LYS A 1 107 ? -5.552 2.607 6.970 1.00 88.25 107 LYS A C 1
ATOM 839 O O . LYS A 1 107 ? -6.228 1.574 6.980 1.00 88.25 107 LYS A O 1
ATOM 844 N N . GLN A 1 108 ? -5.061 3.195 8.050 1.00 87.25 108 GLN A N 1
ATOM 845 C CA . GLN A 1 108 ? -5.417 2.801 9.406 1.00 87.25 108 GLN A CA 1
ATOM 846 C C . GLN A 1 108 ? -5.360 4.011 10.339 1.00 87.25 108 GLN A C 1
ATOM 848 O O . GLN A 1 108 ? -4.555 4.918 10.125 1.00 87.25 108 GLN A O 1
ATOM 853 N N . SER A 1 109 ? -6.256 4.042 11.325 1.00 89.44 109 SER A N 1
ATOM 854 C CA . SER A 1 109 ? -6.178 4.975 12.450 1.00 89.44 109 SER A CA 1
ATOM 855 C C . SER A 1 109 ? -5.510 4.288 13.633 1.00 89.44 109 SER A C 1
ATOM 857 O O . SER A 1 109 ? -5.768 3.109 13.878 1.00 89.44 109 SER A O 1
ATOM 859 N N . PHE A 1 110 ? -4.706 5.044 14.367 1.00 88.00 110 PHE A N 1
ATOM 860 C CA . PHE A 1 110 ? -4.076 4.632 15.613 1.00 88.00 110 PHE A CA 1
ATOM 861 C C . PHE A 1 110 ? -4.418 5.654 16.706 1.00 88.00 110 PHE A C 1
ATOM 863 O O . PHE A 1 110 ? -4.525 6.850 16.404 1.00 88.00 110 PHE A O 1
ATOM 870 N N . PRO A 1 111 ? -4.607 5.220 17.964 1.00 91.75 111 PRO A N 1
ATOM 871 C CA . PRO A 1 111 ? -4.631 6.129 19.105 1.00 91.75 111 PRO A CA 1
ATOM 872 C C . PRO A 1 111 ? -3.361 6.987 19.142 1.00 91.75 111 PRO A C 1
ATOM 874 O O . PRO A 1 111 ? -2.284 6.531 18.764 1.00 91.75 111 PRO A O 1
ATOM 877 N N . LYS A 1 112 ? -3.456 8.238 19.597 1.00 84.38 112 LYS A N 1
ATOM 878 C CA . LYS A 1 112 ? -2.270 9.111 19.699 1.00 84.38 112 LYS A CA 1
ATOM 879 C C . LYS A 1 112 ? -1.225 8.627 20.701 1.00 84.38 112 LYS A C 1
ATOM 881 O O . LYS A 1 112 ? -0.051 8.940 20.554 1.00 84.38 112 LYS A O 1
ATOM 886 N N . ASP A 1 113 ? -1.667 7.927 21.734 1.00 87.75 113 ASP A N 1
ATOM 887 C CA . ASP A 1 113 ? -0.838 7.303 22.761 1.00 87.75 113 ASP A CA 1
ATOM 888 C C . ASP A 1 113 ? -0.402 5.880 22.377 1.00 87.75 113 ASP A C 1
ATOM 890 O O . ASP A 1 113 ? 0.185 5.168 23.195 1.00 87.75 113 ASP A O 1
ATOM 894 N N . ASP A 1 114 ? -0.669 5.460 21.133 1.00 89.25 114 ASP A N 1
ATOM 895 C CA . ASP A 1 114 ? -0.186 4.191 20.607 1.00 89.25 114 ASP A CA 1
ATOM 896 C C . ASP A 1 114 ? 1.347 4.202 20.564 1.00 89.25 114 ASP A C 1
ATOM 898 O O . ASP A 1 114 ? 1.969 4.980 19.836 1.00 89.25 114 ASP A O 1
ATOM 902 N N . LYS A 1 115 ? 1.933 3.304 21.360 1.00 91.56 115 LYS A N 1
ATOM 903 C CA . LYS A 1 115 ? 3.378 3.147 21.549 1.00 91.56 115 LYS A CA 1
ATOM 904 C C . LYS A 1 115 ? 4.076 2.446 20.387 1.00 91.56 115 LYS A C 1
ATOM 906 O O . LYS A 1 115 ? 5.289 2.292 20.448 1.00 91.56 115 LYS A O 1
ATOM 911 N N . LYS A 1 116 ? 3.334 1.984 19.376 1.00 90.19 116 LYS A N 1
ATOM 912 C CA . LYS A 1 116 ? 3.922 1.346 18.202 1.00 90.19 116 LYS A CA 1
ATOM 913 C C . LYS A 1 116 ? 4.798 2.320 17.439 1.00 90.19 116 LYS A C 1
ATOM 915 O O . LYS A 1 116 ? 4.399 3.455 17.151 1.00 90.19 116 LYS A O 1
ATOM 920 N N . GLU A 1 117 ? 5.949 1.818 17.033 1.00 90.62 117 GLU A N 1
ATOM 921 C CA . GLU A 1 117 ? 6.856 2.518 16.145 1.00 90.62 117 GLU A CA 1
ATOM 922 C C . GLU A 1 117 ? 6.231 2.684 14.754 1.00 90.62 117 GLU A C 1
ATOM 924 O O . GLU A 1 117 ? 5.309 1.966 14.348 1.00 90.62 117 GLU A O 1
ATOM 929 N N . MET A 1 118 ? 6.749 3.639 13.978 1.00 88.38 118 MET A N 1
ATOM 930 C CA . MET A 1 118 ? 6.217 3.921 12.641 1.00 88.38 118 MET A CA 1
ATOM 931 C C . MET A 1 118 ? 6.256 2.684 11.734 1.00 88.38 118 MET A C 1
ATOM 933 O O . MET A 1 118 ? 5.311 2.433 10.987 1.00 88.38 118 MET A O 1
ATOM 937 N N . TRP A 1 119 ? 7.315 1.876 11.823 1.00 86.06 119 TRP A N 1
ATOM 938 C CA . TRP A 1 119 ? 7.451 0.671 11.009 1.00 86.06 119 TRP A CA 1
ATOM 939 C C . TRP A 1 119 ? 6.396 -0.393 11.354 1.00 86.06 119 TRP A C 1
ATOM 941 O O . TRP A 1 119 ? 5.837 -1.005 10.447 1.00 86.06 119 TRP A O 1
ATOM 951 N N . GLU A 1 120 ? 6.034 -0.552 12.632 1.00 87.69 120 GLU A N 1
ATOM 952 C CA . GLU A 1 120 ? 4.978 -1.476 13.075 1.00 87.69 120 GLU A CA 1
ATOM 953 C C . GLU A 1 120 ? 3.603 -1.021 12.58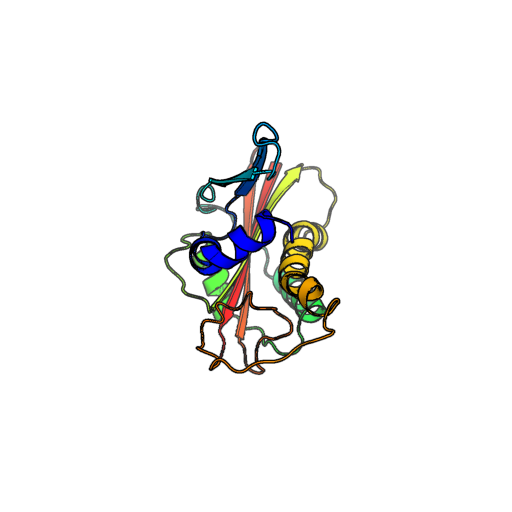1 1.00 87.69 120 GLU A C 1
ATOM 955 O O . GLU A 1 120 ? 2.777 -1.830 12.147 1.00 87.69 120 GLU A O 1
ATOM 960 N N . LYS A 1 121 ? 3.353 0.294 12.605 1.00 90.12 121 LYS A N 1
ATOM 961 C CA . LYS A 1 121 ? 2.127 0.893 12.060 1.00 90.12 121 LYS A CA 1
ATOM 962 C C . LYS A 1 121 ? 2.042 0.680 10.547 1.00 90.12 121 LYS A C 1
ATOM 964 O O . LYS A 1 121 ? 0.980 0.316 10.038 1.00 90.12 121 LYS A O 1
ATOM 969 N N . LEU A 1 122 ? 3.151 0.854 9.825 1.00 88.38 122 LEU A N 1
ATOM 970 C CA . LEU A 1 122 ? 3.234 0.600 8.384 1.00 88.38 122 LEU A CA 1
ATOM 971 C C . LEU A 1 122 ? 3.039 -0.877 8.040 1.00 88.38 122 LEU A C 1
ATOM 973 O O . LEU A 1 122 ? 2.295 -1.176 7.103 1.00 88.38 122 LEU A O 1
ATOM 977 N N . LEU A 1 123 ? 3.634 -1.784 8.816 1.00 84.94 123 LEU A N 1
ATOM 978 C CA . LEU A 1 123 ? 3.455 -3.225 8.668 1.00 84.94 123 LEU A CA 1
ATOM 979 C C . LEU A 1 123 ? 1.982 -3.609 8.863 1.00 84.94 123 LEU A C 1
ATOM 981 O O . LEU A 1 123 ? 1.386 -4.199 7.966 1.00 84.94 123 LEU A O 1
ATOM 985 N N . ALA A 1 124 ? 1.342 -3.154 9.946 1.00 85.00 124 ALA A N 1
ATOM 986 C CA . ALA A 1 124 ? -0.080 -3.413 10.202 1.00 85.00 124 ALA A CA 1
ATOM 987 C C . ALA A 1 124 ? -0.990 -2.945 9.048 1.00 85.00 124 ALA A C 1
ATOM 989 O O . ALA A 1 124 ? -1.978 -3.603 8.695 1.00 85.00 124 ALA A O 1
ATOM 990 N N . ILE A 1 125 ? -0.634 -1.823 8.415 1.00 84.88 125 ILE A N 1
ATOM 991 C CA . ILE A 1 125 ? -1.334 -1.328 7.234 1.00 84.88 125 ILE A CA 1
ATOM 992 C C . ILE A 1 125 ? -1.056 -2.230 6.029 1.00 84.88 125 ILE A C 1
ATOM 994 O O . ILE A 1 125 ? -1.986 -2.613 5.324 1.00 84.88 125 ILE A O 1
ATOM 998 N N . LEU A 1 126 ? 0.193 -2.522 5.703 1.00 82.62 126 LEU A N 1
ATOM 999 C CA . LEU A 1 126 ? 0.519 -3.047 4.382 1.00 82.62 126 LEU A CA 1
ATOM 1000 C C . LEU A 1 126 ? 0.614 -4.573 4.320 1.00 82.62 126 LEU A C 1
ATOM 1002 O O . LEU A 1 126 ? 0.214 -5.124 3.301 1.00 82.62 126 LEU A O 1
ATOM 1006 N N . GLU A 1 127 ? 1.032 -5.256 5.382 1.00 77.81 127 GLU A N 1
ATOM 1007 C CA . GLU A 1 127 ? 1.307 -6.700 5.396 1.00 77.81 127 GLU A CA 1
ATOM 1008 C C . GLU A 1 127 ? 0.137 -7.520 4.843 1.00 77.81 127 GLU A C 1
ATOM 1010 O O . GLU A 1 127 ? 0.242 -8.092 3.765 1.00 77.81 127 GLU A O 1
ATOM 1015 N N . HIS A 1 128 ? -1.044 -7.450 5.469 1.00 74.12 128 HIS A N 1
ATOM 1016 C CA . HIS A 1 128 ? -2.226 -8.188 4.998 1.00 74.12 128 HIS A CA 1
ATOM 1017 C C . HIS A 1 128 ? -2.644 -7.837 3.557 1.00 74.12 128 HIS A C 1
ATOM 1019 O O . HIS A 1 128 ? -3.342 -8.607 2.894 1.00 74.12 128 HIS A O 1
ATOM 1025 N N . ARG A 1 129 ? -2.271 -6.647 3.069 1.00 75.81 129 ARG A N 1
ATOM 1026 C CA . ARG A 1 129 ? -2.604 -6.176 1.720 1.00 75.81 129 ARG A CA 1
ATOM 1027 C C . ARG A 1 129 ? -1.644 -6.758 0.694 1.00 75.81 129 ARG A C 1
ATOM 1029 O O . ARG A 1 129 ? -2.109 -7.132 -0.378 1.00 75.81 129 ARG A O 1
ATOM 1036 N N . PHE A 1 130 ? -0.361 -6.858 1.024 1.00 70.75 130 PHE A N 1
ATOM 1037 C CA . PHE A 1 130 ? 0.624 -7.586 0.229 1.00 70.75 130 PHE A CA 1
ATOM 1038 C C . PHE A 1 130 ? 0.297 -9.086 0.218 1.00 70.75 130 PHE A C 1
ATOM 1040 O O . PHE A 1 130 ? 0.119 -9.663 -0.852 1.00 70.75 130 PHE A O 1
ATOM 1047 N N . ASP A 1 131 ? 0.029 -9.669 1.386 1.00 68.38 131 ASP A N 1
ATOM 1048 C CA . ASP A 1 131 ? -0.397 -11.061 1.561 1.00 68.38 131 ASP A CA 1
ATOM 1049 C C . ASP A 1 131 ? -1.609 -11.427 0.700 1.00 68.38 131 ASP A C 1
ATOM 1051 O O . ASP A 1 131 ? -1.651 -12.469 0.043 1.00 68.38 131 ASP A O 1
ATOM 1055 N N . LYS A 1 132 ? -2.615 -10.547 0.663 1.00 66.69 132 LYS A N 1
ATOM 1056 C CA . LYS A 1 132 ? -3.800 -10.741 -0.175 1.00 66.69 132 LYS A CA 1
ATOM 1057 C C . LYS A 1 132 ? -3.445 -10.761 -1.663 1.00 66.69 132 LYS A C 1
ATOM 1059 O O . LYS A 1 132 ? -4.008 -11.562 -2.404 1.00 66.69 132 LYS A O 1
ATOM 1064 N N . ARG A 1 133 ? -2.514 -9.907 -2.100 1.00 64.94 133 ARG A N 1
ATOM 1065 C CA . ARG A 1 133 ? -2.048 -9.865 -3.496 1.00 64.94 133 ARG A CA 1
ATOM 1066 C C . ARG A 1 133 ? -1.199 -11.080 -3.874 1.00 64.94 133 ARG A C 1
ATOM 1068 O O . ARG A 1 133 ? -1.150 -11.414 -5.051 1.00 64.94 133 ARG A O 1
ATOM 1075 N N . VAL A 1 134 ? -0.597 -11.769 -2.905 1.00 57.50 134 VAL A N 1
ATOM 1076 C CA . VAL A 1 134 ? 0.093 -13.055 -3.114 1.00 57.50 134 VAL A CA 1
ATOM 1077 C C . VAL A 1 134 ? -0.887 -14.238 -3.129 1.00 57.50 134 VAL A C 1
ATOM 1079 O O . VAL A 1 134 ? -0.839 -15.094 -4.017 1.00 57.50 134 VAL A O 1
ATOM 1082 N N . LYS A 1 135 ? -1.827 -14.281 -2.174 1.00 50.28 135 LYS A N 1
ATOM 1083 C CA . LYS A 1 135 ? -2.721 -15.429 -1.920 1.00 50.28 135 LYS A CA 1
ATOM 1084 C C . LYS A 1 135 ? -3.896 -15.574 -2.891 1.00 50.28 135 LYS A C 1
ATOM 1086 O O . LYS A 1 135 ? -4.510 -16.638 -2.914 1.00 50.28 135 LYS A O 1
ATOM 1091 N N . GLU A 1 136 ? -4.200 -14.582 -3.728 1.00 48.72 136 GLU A N 1
ATOM 1092 C CA . GLU A 1 136 ? -5.295 -14.654 -4.718 1.00 48.72 136 GLU A CA 1
ATOM 1093 C C . GLU A 1 136 ? -5.144 -15.793 -5.766 1.00 48.72 136 GLU A C 1
ATOM 1095 O O . GLU A 1 136 ? -6.074 -16.027 -6.531 1.00 48.72 136 GLU A O 1
ATOM 1100 N N . VAL A 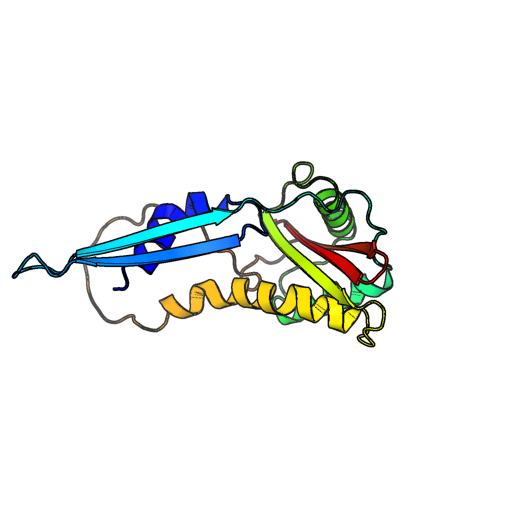1 137 ? -4.055 -16.585 -5.752 1.00 43.97 137 VAL A N 1
ATOM 1101 C CA . VAL A 1 137 ? -3.824 -17.714 -6.689 1.00 43.97 137 VAL A CA 1
ATOM 1102 C C . VAL A 1 137 ? -3.550 -19.073 -6.017 1.00 43.97 137 VAL A C 1
ATOM 1104 O O . VAL A 1 137 ? -3.534 -20.093 -6.704 1.00 43.97 137 VAL A O 1
ATOM 1107 N N . SER A 1 138 ? -3.399 -19.188 -4.690 1.00 37.97 138 SER A N 1
ATOM 1108 C CA . SER A 1 138 ? -3.140 -20.523 -4.096 1.00 37.97 138 SER A CA 1
ATOM 1109 C C . SER A 1 138 ? -4.341 -21.479 -4.190 1.00 37.97 138 SER A C 1
ATOM 1111 O O . SER A 1 138 ? -4.184 -22.688 -4.046 1.00 37.97 138 SER A O 1
ATOM 1113 N N . SER A 1 139 ? -5.539 -20.971 -4.503 1.00 37.84 139 SER A N 1
ATOM 1114 C CA . SER A 1 139 ? -6.737 -21.806 -4.656 1.00 37.84 139 SER A CA 1
ATOM 1115 C C . SER A 1 139 ? -6.951 -22.419 -6.048 1.00 37.84 139 SER A C 1
ATOM 1117 O O . SER A 1 139 ? -7.891 -23.198 -6.201 1.00 37.84 139 SER A O 1
ATOM 1119 N N . GLU A 1 140 ? -6.091 -22.132 -7.036 1.00 39.66 140 GLU A N 1
ATOM 1120 C CA . GLU A 1 140 ? -6.147 -22.779 -8.363 1.00 39.66 140 GLU A CA 1
ATOM 1121 C C . GLU A 1 140 ? -5.173 -23.958 -8.525 1.00 39.66 140 GLU A C 1
ATOM 1123 O O . GLU A 1 140 ? -5.364 -24.770 -9.423 1.00 39.66 140 GLU A O 1
ATOM 1128 N N . HIS A 1 141 ? -4.191 -24.133 -7.634 1.00 33.91 141 HIS A N 1
ATOM 1129 C CA . HIS A 1 141 ? -3.217 -25.234 -7.738 1.00 33.91 141 HIS A CA 1
ATOM 1130 C C . HIS A 1 141 ? -3.543 -26.483 -6.898 1.00 33.91 141 HIS A C 1
ATOM 1132 O O . HIS A 1 141 ? -2.776 -27.439 -6.931 1.00 33.91 141 HIS A O 1
ATOM 1138 N N . TYR A 1 142 ? -4.671 -26.523 -6.171 1.00 33.66 142 TYR A N 1
ATOM 1139 C CA . TYR A 1 142 ? -4.990 -27.663 -5.290 1.00 33.66 142 TYR A CA 1
ATOM 1140 C C . TYR A 1 142 ? -6.070 -28.636 -5.805 1.00 33.66 142 TYR A C 1
ATOM 1142 O O . TYR A 1 142 ? -6.351 -29.622 -5.139 1.00 33.66 142 TYR A O 1
ATOM 1150 N N . TYR A 1 143 ? -6.654 -28.439 -6.994 1.00 33.81 143 TYR A N 1
ATOM 1151 C CA . TYR A 1 143 ? -7.495 -29.473 -7.626 1.00 33.81 143 TYR A CA 1
ATOM 1152 C C . TYR A 1 143 ? -7.351 -29.463 -9.148 1.00 33.81 143 TYR A C 1
ATOM 1154 O O . TYR A 1 143 ? -8.183 -28.916 -9.868 1.00 33.81 143 TYR A O 1
ATOM 1162 N N . GLY A 1 144 ? -6.288 -30.101 -9.634 1.00 33.66 144 GLY A N 1
ATOM 1163 C CA . GLY A 1 144 ? -6.147 -30.488 -11.031 1.00 33.66 144 GLY A CA 1
ATOM 1164 C C . GLY A 1 144 ? -6.019 -32.002 -11.158 1.00 33.66 144 GLY A C 1
ATOM 1165 O O . GLY A 1 144 ? -4.911 -32.515 -11.086 1.00 33.66 144 GLY A O 1
ATOM 1166 N N . VAL A 1 145 ? -7.135 -32.704 -11.385 1.00 29.92 145 VAL A N 1
ATOM 1167 C CA . VAL A 1 145 ? -7.146 -34.025 -12.037 1.00 29.92 145 VAL A CA 1
ATOM 1168 C C . VAL A 1 145 ? -8.378 -34.120 -12.951 1.00 29.92 145 VAL A C 1
ATOM 1170 O O . VAL A 1 145 ? -9.501 -34.135 -12.458 1.00 29.92 145 VAL A O 1
ATOM 1173 N N . GLN A 1 146 ? -8.097 -34.225 -14.263 1.00 31.86 146 GLN A N 1
ATOM 1174 C CA . GLN A 1 146 ? -8.915 -34.748 -15.386 1.00 31.86 146 GLN A CA 1
ATOM 1175 C C . GLN A 1 146 ? -10.168 -33.915 -15.785 1.00 31.86 146 GLN A C 1
ATOM 1177 O O . GLN A 1 146 ? -10.941 -33.490 -14.945 1.00 31.86 146 GLN A O 1
ATOM 1182 N N . SER A 1 147 ? -10.488 -33.613 -17.054 1.00 30.47 147 SER A N 1
ATOM 1183 C CA . SER A 1 147 ? -10.200 -34.285 -18.332 1.00 30.47 147 SER A CA 1
ATOM 1184 C C . SER A 1 147 ? -10.523 -33.355 -19.525 1.00 30.47 147 SER A C 1
ATOM 1186 O O . SER A 1 147 ? -11.464 -32.573 -19.461 1.00 30.47 147 SER A O 1
ATOM 1188 N N . ALA A 1 148 ? -9.748 -33.510 -20.602 1.00 34.88 148 ALA A N 1
ATOM 1189 C CA . ALA A 1 148 ? -10.051 -33.366 -22.036 1.00 34.88 148 ALA A CA 1
ATOM 1190 C C . ALA A 1 148 ? -11.246 -32.512 -22.534 1.00 34.88 148 ALA A C 1
ATOM 1192 O O . ALA A 1 148 ? -12.408 -32.860 -22.349 1.00 34.88 148 ALA A O 1
ATOM 1193 N N . SER A 1 149 ? -10.956 -31.519 -23.380 1.00 33.00 149 SER A N 1
ATOM 1194 C CA . SER A 1 149 ? -11.266 -31.508 -24.832 1.00 33.00 149 SER A CA 1
ATOM 1195 C C . SER A 1 149 ? -11.177 -30.078 -25.380 1.00 33.00 149 SER A C 1
ATOM 1197 O O . SER A 1 149 ? -11.487 -29.107 -24.696 1.00 33.00 149 SER A O 1
ATOM 1199 N N . GLY A 1 150 ? -10.629 -29.953 -26.589 1.00 37.12 150 GLY A N 1
ATOM 1200 C CA . GLY A 1 150 ? -10.128 -28.702 -27.146 1.00 37.12 150 GLY A CA 1
ATOM 1201 C C . GLY A 1 150 ? -11.160 -27.581 -27.264 1.00 37.12 150 GLY A C 1
ATOM 1202 O O . GLY A 1 150 ? -12.208 -27.735 -27.881 1.00 37.12 150 GLY A O 1
ATOM 1203 N N . ALA A 1 151 ? -10.780 -26.410 -26.767 1.00 28.91 151 ALA A N 1
ATOM 1204 C CA . ALA A 1 151 ? -11.275 -25.120 -27.217 1.00 28.91 151 ALA A CA 1
ATOM 1205 C C . ALA A 1 151 ? -10.123 -24.119 -27.068 1.00 28.91 151 ALA A C 1
ATOM 1207 O O . ALA A 1 151 ? -9.428 -24.109 -26.053 1.00 28.91 151 ALA A O 1
ATOM 1208 N N . LYS A 1 152 ? -9.875 -23.346 -28.131 1.00 27.61 152 LYS A N 1
ATOM 1209 C CA . LYS A 1 152 ? -8.810 -22.341 -28.225 1.00 27.61 152 LYS A CA 1
ATOM 1210 C C . LYS A 1 152 ? -8.808 -21.442 -26.987 1.00 27.61 152 LYS A C 1
ATOM 1212 O O . LYS A 1 152 ? -9.841 -20.883 -26.630 1.00 27.61 152 LYS A O 1
ATOM 1217 N N . ALA A 1 153 ? -7.633 -21.297 -26.380 1.00 32.44 153 ALA A N 1
ATOM 1218 C CA . ALA A 1 153 ? -7.370 -20.322 -25.336 1.00 32.44 153 ALA A CA 1
ATOM 1219 C C . ALA A 1 153 ? -7.499 -18.913 -25.931 1.00 32.44 153 ALA A C 1
ATOM 1221 O O . ALA A 1 153 ? -6.555 -18.382 -26.515 1.00 32.44 153 ALA A O 1
ATOM 1222 N N . GLU A 1 154 ? -8.691 -18.327 -25.830 1.00 28.25 154 GLU A N 1
ATOM 1223 C CA . GLU A 1 154 ? -8.869 -16.900 -26.043 1.00 28.25 154 GLU A CA 1
ATOM 1224 C C . GLU A 1 154 ? -8.511 -16.154 -24.759 1.00 28.25 154 GLU A C 1
ATOM 1226 O O . GLU A 1 154 ? -9.069 -16.342 -23.679 1.00 28.25 154 GLU A O 1
ATOM 1231 N N . ASN A 1 155 ? -7.482 -15.342 -24.939 1.00 40.66 155 ASN A N 1
ATOM 1232 C CA . ASN A 1 155 ? -6.817 -14.458 -24.013 1.00 40.66 155 ASN A CA 1
ATOM 1233 C C . ASN A 1 155 ? -7.803 -13.480 -23.342 1.00 40.66 155 ASN A C 1
ATOM 1235 O O . ASN A 1 155 ? -8.121 -12.426 -23.888 1.00 40.66 155 ASN A O 1
ATOM 1239 N N . SER A 1 156 ? -8.276 -13.813 -22.142 1.00 36.66 156 SER A N 1
ATOM 1240 C CA . SER A 1 156 ? -8.953 -12.867 -21.245 1.00 36.66 156 SER A CA 1
ATOM 1241 C C . SER A 1 156 ? -8.466 -13.048 -19.806 1.00 36.66 156 SER A C 1
ATOM 1243 O O . SER A 1 156 ? -9.242 -13.237 -18.868 1.00 36.66 156 SER A O 1
ATOM 1245 N N . GLN A 1 157 ? -7.145 -13.025 -19.647 1.00 36.75 157 GLN A N 1
ATOM 1246 C CA . GLN A 1 157 ? -6.459 -13.019 -18.364 1.00 36.75 157 GLN A CA 1
ATOM 1247 C C . GLN A 1 157 ? -6.443 -11.577 -17.831 1.00 36.75 157 GLN A C 1
ATOM 1249 O O . GLN A 1 157 ? -5.489 -10.824 -18.010 1.00 36.75 157 GLN A O 1
ATOM 1254 N N . ALA A 1 158 ? -7.533 -11.148 -17.195 1.00 37.84 158 ALA A N 1
ATOM 1255 C CA . ALA A 1 158 ? -7.445 -10.035 -16.257 1.00 37.84 158 ALA A CA 1
ATOM 1256 C C . ALA A 1 158 ? -6.720 -10.561 -15.009 1.00 37.84 158 ALA A C 1
ATOM 1258 O O . ALA A 1 158 ? -7.356 -11.027 -14.067 1.00 37.84 158 ALA A O 1
ATOM 1259 N N . ASP A 1 159 ? -5.386 -10.570 -15.071 1.00 39.62 159 ASP A N 1
ATOM 1260 C CA . ASP A 1 159 ? -4.507 -11.048 -14.008 1.00 39.62 159 ASP A CA 1
ATOM 1261 C C . ASP A 1 159 ? -4.760 -10.277 -12.708 1.00 39.62 159 ASP A C 1
ATOM 1263 O O . ASP A 1 159 ? -4.529 -9.066 -12.614 1.00 39.62 159 ASP A O 1
ATOM 1267 N N . CYS A 1 160 ? -5.167 -11.000 -11.667 1.00 43.62 160 CYS A N 1
ATOM 1268 C CA . CYS A 1 160 ? -4.880 -10.618 -10.293 1.00 43.62 160 CYS A CA 1
ATOM 1269 C C . CYS A 1 160 ? -3.352 -10.635 -10.133 1.00 43.62 160 CYS A C 1
ATOM 1271 O O . CYS A 1 160 ? -2.758 -11.678 -9.873 1.00 43.62 160 CYS A O 1
ATOM 1273 N N . VAL A 1 161 ? -2.703 -9.498 -10.396 1.00 52.16 161 VAL A N 1
ATOM 1274 C CA . VAL A 1 161 ? -1.238 -9.408 -10.440 1.00 52.16 161 VAL A CA 1
ATOM 1275 C C . VAL A 1 161 ? -0.653 -9.728 -9.064 1.00 52.16 161 VAL A C 1
ATOM 1277 O O . VAL A 1 161 ? -0.868 -8.975 -8.109 1.00 52.16 161 VAL A O 1
ATOM 1280 N N . LYS A 1 162 ? 0.111 -10.824 -8.980 1.00 60.72 162 LYS A N 1
ATOM 1281 C CA . LYS A 1 162 ? 0.981 -11.099 -7.835 1.00 60.72 162 LYS A CA 1
ATOM 1282 C C . LYS A 1 162 ? 2.196 -10.195 -7.891 1.00 60.72 162 LYS A C 1
ATOM 1284 O O . LYS A 1 162 ? 2.781 -10.020 -8.955 1.00 60.72 162 LYS A O 1
ATOM 1289 N N . ILE A 1 163 ? 2.599 -9.694 -6.732 1.00 65.75 163 ILE A N 1
ATOM 1290 C CA . ILE A 1 163 ? 3.831 -8.913 -6.588 1.00 65.75 163 ILE A CA 1
ATOM 1291 C C . ILE A 1 163 ? 5.040 -9.802 -6.919 1.00 65.75 163 ILE A C 1
ATOM 1293 O O . ILE A 1 163 ? 5.873 -9.395 -7.713 1.00 65.75 163 ILE A O 1
ATOM 1297 N N . GLU A 1 164 ? 5.040 -11.056 -6.449 1.00 68.00 164 GLU A N 1
ATOM 1298 C CA . GLU A 1 164 ? 6.052 -12.084 -6.764 1.00 68.00 164 GLU A CA 1
ATOM 1299 C C . GLU A 1 164 ? 6.218 -12.370 -8.269 1.00 68.00 164 GLU A C 1
ATOM 1301 O O . GLU A 1 164 ? 7.275 -12.813 -8.706 1.00 68.00 164 GLU A O 1
ATOM 1306 N N . LEU A 1 165 ? 5.166 -12.156 -9.071 1.00 75.31 165 LEU A N 1
ATOM 1307 C CA . LEU A 1 165 ? 5.173 -12.419 -10.518 1.00 75.31 165 LEU A CA 1
ATOM 1308 C C . LEU A 1 165 ? 5.390 -11.150 -11.342 1.00 75.31 165 LEU A C 1
ATOM 1310 O O . LEU A 1 165 ? 5.213 -11.173 -12.563 1.00 75.31 165 LEU A O 1
ATOM 1314 N N . LEU A 1 166 ? 5.706 -10.025 -10.698 1.00 80.25 166 LEU A N 1
ATOM 1315 C CA . LEU A 1 166 ? 6.114 -8.845 -11.437 1.00 80.25 166 LEU A CA 1
ATOM 1316 C C . LEU A 1 166 ? 7.413 -9.171 -12.187 1.00 80.25 166 LEU A C 1
ATOM 1318 O O . LEU A 1 166 ? 8.315 -9.775 -11.604 1.00 80.25 166 LEU A O 1
ATOM 1322 N N . PRO A 1 167 ? 7.489 -8.837 -13.487 1.00 83.44 167 PRO A N 1
ATOM 1323 C CA . PRO A 1 167 ? 8.670 -9.131 -14.279 1.00 83.44 167 PRO A CA 1
ATOM 1324 C C . PRO A 1 167 ? 9.869 -8.355 -13.738 1.00 83.44 167 PRO A C 1
ATOM 1326 O O . PRO A 1 167 ? 9.714 -7.234 -13.243 1.00 83.44 167 PRO A O 1
ATOM 1329 N N . GLU A 1 168 ? 11.052 -8.942 -13.883 1.00 87.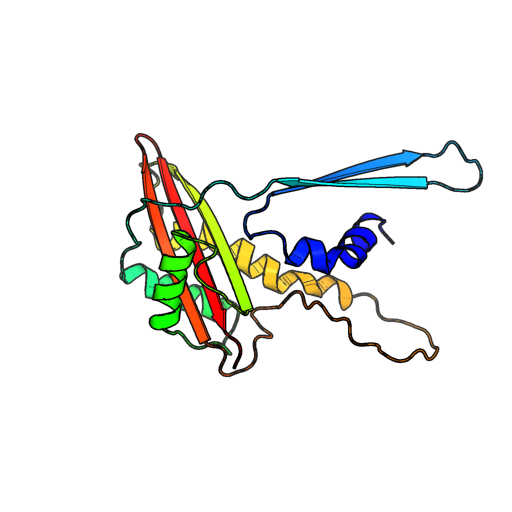75 168 GLU A N 1
ATOM 1330 C CA . GLU A 1 168 ? 12.319 -8.269 -13.608 1.00 87.75 168 GLU A CA 1
ATOM 1331 C C . GLU A 1 168 ? 12.393 -6.925 -14.354 1.00 87.75 168 GLU A C 1
ATOM 1333 O O . GLU A 1 168 ? 11.900 -6.792 -15.479 1.00 87.75 168 GLU A O 1
ATOM 1338 N N . GLY A 1 169 ? 12.947 -5.905 -13.697 1.00 87.44 169 GLY A N 1
ATOM 1339 C CA . GLY A 1 169 ? 12.950 -4.525 -14.197 1.00 87.44 169 GLY A CA 1
ATOM 1340 C C . GLY A 1 169 ? 11.654 -3.750 -13.922 1.00 87.44 169 GLY A C 1
ATOM 1341 O O . GLY A 1 169 ? 11.503 -2.616 -14.378 1.00 87.44 169 GLY A O 1
ATOM 1342 N N . THR A 1 170 ? 10.707 -4.320 -13.167 1.00 92.06 170 THR A N 1
ATOM 1343 C CA . THR A 1 170 ? 9.550 -3.565 -12.666 1.00 92.06 170 THR A CA 1
ATOM 1344 C C . THR A 1 170 ? 10.007 -2.522 -11.649 1.00 92.06 170 THR A C 1
ATOM 1346 O O . THR A 1 170 ? 10.556 -2.856 -10.602 1.00 92.06 170 THR A O 1
ATOM 1349 N N . LEU A 1 171 ? 9.699 -1.253 -11.909 1.00 95.94 171 LEU A N 1
ATOM 1350 C CA . LEU A 1 171 ? 9.971 -0.161 -10.977 1.00 95.94 171 LEU A CA 1
ATOM 1351 C C . LEU A 1 171 ? 8.835 -0.029 -9.968 1.00 95.94 171 LEU A C 1
ATOM 1353 O O . LEU A 1 171 ? 7.657 -0.123 -10.327 1.00 95.94 171 LEU A O 1
ATOM 1357 N N . TYR A 1 172 ? 9.164 0.263 -8.716 1.00 95.38 172 TYR A N 1
ATOM 1358 C CA . TYR A 1 172 ? 8.168 0.565 -7.699 1.00 95.38 172 TYR A CA 1
ATOM 1359 C C . TYR A 1 172 ? 8.576 1.727 -6.805 1.00 95.38 172 TYR A C 1
ATOM 1361 O O . TYR A 1 172 ? 9.742 2.079 -6.677 1.00 95.38 172 TYR A O 1
ATOM 1369 N N . GLY A 1 173 ? 7.588 2.324 -6.152 1.00 96.00 173 GLY A N 1
ATOM 1370 C CA . GLY A 1 173 ? 7.838 3.294 -5.101 1.00 96.00 173 GLY A CA 1
ATOM 1371 C C . GLY A 1 173 ? 6.649 3.417 -4.168 1.00 96.00 173 GLY A C 1
ATOM 1372 O O . GLY A 1 173 ? 5.489 3.343 -4.592 1.00 96.00 173 GLY A O 1
ATOM 1373 N N . CYS A 1 174 ? 6.946 3.586 -2.885 1.00 95.62 174 CYS A N 1
ATOM 1374 C CA . CYS A 1 174 ? 5.951 3.701 -1.830 1.00 95.62 174 CYS A CA 1
ATOM 1375 C C . CYS A 1 174 ? 6.062 5.041 -1.108 1.00 95.62 174 CYS A C 1
ATOM 1377 O O . CYS A 1 174 ? 7.138 5.620 -0.996 1.00 95.62 174 CYS A O 1
ATOM 1379 N N . ASN A 1 175 ? 4.939 5.537 -0.599 1.00 95.56 175 ASN A N 1
ATOM 1380 C CA . ASN A 1 175 ? 4.915 6.707 0.267 1.00 95.56 175 ASN A CA 1
ATOM 1381 C C . ASN A 1 175 ? 3.668 6.706 1.154 1.00 95.56 175 ASN A C 1
ATOM 1383 O O . ASN A 1 175 ? 2.753 5.894 0.976 1.00 95.56 175 ASN A O 1
ATOM 1387 N N . GLY A 1 176 ? 3.603 7.652 2.084 1.00 93.69 176 GLY A N 1
ATOM 1388 C CA . GLY A 1 176 ? 2.437 7.849 2.921 1.00 93.69 176 GLY A CA 1
ATOM 1389 C C . GLY A 1 176 ? 2.231 9.284 3.376 1.00 93.69 176 GLY A C 1
ATOM 1390 O O . GLY A 1 176 ? 3.100 10.143 3.251 1.00 93.69 176 GLY A O 1
ATOM 1391 N N . VAL A 1 177 ? 1.048 9.526 3.928 1.00 93.38 177 VAL A N 1
ATOM 1392 C CA . VAL A 1 177 ? 0.715 10.750 4.652 1.00 93.38 177 VAL A CA 1
ATOM 1393 C C . VAL A 1 177 ? 0.089 10.403 5.992 1.00 93.38 177 VAL A C 1
ATOM 1395 O O . VAL A 1 177 ? -0.693 9.454 6.099 1.00 93.38 177 VAL A O 1
ATOM 1398 N N . ILE A 1 178 ? 0.395 11.206 6.999 1.00 91.31 178 ILE A N 1
ATOM 1399 C CA . ILE A 1 178 ? -0.193 11.131 8.326 1.00 91.31 178 ILE A CA 1
ATOM 1400 C C . ILE A 1 178 ? -1.107 12.332 8.559 1.00 91.31 178 ILE A C 1
ATOM 1402 O O . ILE A 1 178 ? -0.782 13.478 8.257 1.00 91.31 178 ILE A O 1
ATOM 1406 N N . ASN A 1 179 ? -2.301 12.047 9.064 1.00 90.06 179 ASN A N 1
ATOM 1407 C CA . ASN A 1 179 ? -3.302 13.030 9.441 1.00 90.06 179 ASN A CA 1
ATOM 1408 C C . ASN A 1 179 ? -3.536 12.925 10.943 1.00 90.06 179 ASN A C 1
ATOM 1410 O O . ASN A 1 179 ? -4.224 12.011 11.399 1.00 90.06 179 ASN A O 1
ATOM 1414 N N . THR A 1 180 ? -2.998 13.869 11.702 1.00 85.50 180 THR A N 1
ATOM 1415 C CA . THR A 1 180 ? -3.170 13.915 13.153 1.00 85.50 180 THR A CA 1
ATOM 1416 C C . THR A 1 180 ? -4.445 14.688 13.498 1.00 85.50 180 THR A C 1
ATOM 1418 O O . THR A 1 180 ? -4.564 15.873 13.196 1.00 85.50 180 THR A O 1
ATOM 1421 N N . LYS A 1 181 ? -5.416 14.025 14.130 1.00 78.06 181 LYS A N 1
ATOM 1422 C CA . LYS A 1 181 ? -6.635 14.632 14.694 1.00 78.06 181 LYS A CA 1
ATOM 1423 C C . LYS A 1 181 ? -6.628 14.466 16.210 1.00 78.06 181 LYS A C 1
ATOM 1425 O O . LYS A 1 181 ? -5.861 13.673 16.731 1.00 78.06 181 LYS A O 1
ATOM 1430 N N . GLU A 1 182 ? -7.436 15.230 16.943 1.00 72.75 182 GLU A N 1
ATOM 1431 C CA . GLU A 1 182 ? -7.338 15.378 18.409 1.00 72.75 182 GLU A CA 1
ATOM 1432 C C . GLU A 1 182 ? -7.012 14.096 19.193 1.00 72.75 182 GLU A C 1
ATOM 1434 O O . GLU A 1 182 ? -6.082 14.139 19.992 1.00 72.75 182 GLU A O 1
ATOM 1439 N N . LYS A 1 183 ? -7.691 12.972 18.923 1.00 83.19 183 LYS A N 1
ATOM 1440 C CA . LYS A 1 183 ? -7.519 11.701 19.656 1.00 83.19 183 LYS A CA 1
ATOM 1441 C C . LYS A 1 183 ? -6.870 10.564 18.858 1.00 83.19 183 LYS A C 1
ATOM 1443 O O . LYS A 1 183 ? -6.514 9.547 19.439 1.00 83.19 183 LYS A O 1
ATOM 1448 N N . GLU A 1 184 ? -6.702 10.730 17.550 1.00 87.25 184 GLU A N 1
ATOM 1449 C CA . GLU A 1 184 ? -6.216 9.674 16.657 1.00 87.25 184 GLU A CA 1
ATOM 1450 C C . GLU A 1 184 ? -5.303 10.243 15.576 1.00 87.25 184 GLU A C 1
ATOM 1452 O O . GLU A 1 184 ? -5.495 11.361 15.091 1.00 87.25 184 GLU A O 1
ATOM 1457 N N . GLU A 1 185 ? -4.365 9.428 15.119 1.00 88.62 185 GLU A N 1
ATOM 1458 C CA . GLU A 1 185 ? -3.634 9.662 13.884 1.00 88.62 185 GLU A CA 1
ATOM 1459 C C . GLU A 1 185 ? -4.069 8.665 12.812 1.00 88.62 185 GLU A C 1
ATOM 1461 O O . GLU A 1 185 ? -4.110 7.458 13.028 1.00 88.62 185 GLU A O 1
ATOM 1466 N N . SER A 1 186 ? -4.426 9.168 11.633 1.00 90.38 186 SER A N 1
ATOM 1467 C CA . SER A 1 186 ? -4.726 8.332 10.473 1.00 90.38 186 SER A CA 1
ATOM 1468 C C . SER A 1 186 ? -3.543 8.334 9.517 1.00 90.38 186 SER A C 1
ATOM 1470 O O . SER A 1 186 ? -3.220 9.375 8.942 1.00 90.38 186 SER A O 1
ATOM 1472 N N . ILE A 1 187 ? -2.960 7.164 9.282 1.00 91.12 187 ILE A N 1
ATOM 1473 C CA . ILE A 1 187 ? -1.886 6.968 8.310 1.00 91.12 187 ILE A CA 1
ATOM 1474 C C . ILE A 1 187 ? -2.488 6.400 7.027 1.00 91.12 187 ILE A C 1
ATOM 1476 O O . ILE A 1 187 ? -3.288 5.462 7.053 1.00 91.12 187 ILE A O 1
ATOM 1480 N N . TYR A 1 188 ? -2.103 6.984 5.898 1.00 92.00 188 TYR A N 1
ATOM 1481 C CA . TYR A 1 188 ? -2.472 6.557 4.554 1.00 92.00 188 TYR A CA 1
ATOM 1482 C C . TYR A 1 188 ? -1.196 6.222 3.798 1.00 92.00 188 TYR A C 1
ATOM 1484 O O . TYR A 1 188 ? -0.277 7.032 3.785 1.00 92.00 188 TYR A O 1
ATOM 1492 N N . THR A 1 189 ? -1.147 5.070 3.141 1.00 92.44 189 THR A N 1
ATOM 1493 C CA . THR A 1 189 ? 0.025 4.615 2.385 1.00 92.44 189 THR A CA 1
ATOM 1494 C C . THR A 1 189 ? -0.372 4.177 0.988 1.00 92.44 189 THR A C 1
ATOM 1496 O O . THR A 1 189 ? -1.489 3.700 0.772 1.00 92.44 189 THR A O 1
ATOM 1499 N N . ALA A 1 190 ? 0.538 4.329 0.032 1.00 92.31 190 ALA A N 1
ATOM 1500 C CA . ALA A 1 190 ? 0.414 3.782 -1.309 1.00 92.31 190 ALA A CA 1
ATOM 1501 C C . ALA A 1 190 ? 1.774 3.282 -1.797 1.00 92.31 190 ALA A C 1
ATOM 1503 O O . ALA A 1 190 ? 2.779 3.949 -1.590 1.00 92.31 190 ALA A O 1
ATOM 1504 N N . CYS A 1 191 ? 1.771 2.142 -2.477 1.00 92.69 191 CYS A N 1
ATOM 1505 C CA . CYS A 1 191 ? 2.864 1.573 -3.248 1.00 92.69 191 CYS A CA 1
ATOM 1506 C C . CYS A 1 191 ? 2.383 1.413 -4.688 1.00 92.69 191 CYS A C 1
ATOM 1508 O O . CYS A 1 191 ? 1.341 0.793 -4.939 1.00 92.69 191 CYS A O 1
ATOM 1510 N N . LEU A 1 192 ? 3.121 2.007 -5.617 1.00 92.69 192 LEU A N 1
ATOM 1511 C CA . LEU A 1 192 ? 2.829 1.992 -7.043 1.00 92.69 192 LEU A CA 1
ATOM 1512 C C . LEU A 1 192 ? 3.903 1.192 -7.766 1.00 92.69 192 LEU A C 1
ATOM 1514 O O . LEU A 1 192 ? 5.078 1.341 -7.446 1.00 92.69 192 LEU A O 1
ATOM 1518 N N . TYR A 1 193 ? 3.491 0.397 -8.751 1.00 90.62 193 TYR A N 1
ATOM 1519 C CA . TYR A 1 193 ? 4.393 -0.411 -9.565 1.00 90.62 193 TYR A CA 1
ATOM 1520 C C . TYR A 1 193 ? 4.182 -0.123 -11.045 1.00 90.62 193 TYR A C 1
ATOM 1522 O O . TYR A 1 193 ? 3.045 0.060 -11.505 1.00 90.62 193 TYR A O 1
ATOM 1530 N N . LYS A 1 194 ? 5.285 -0.144 -11.784 1.00 92.25 194 LYS A N 1
ATOM 1531 C CA . LYS A 1 194 ? 5.355 0.054 -13.221 1.00 92.25 194 LYS A CA 1
ATOM 1532 C C . LYS A 1 194 ? 6.157 -1.067 -13.847 1.00 92.25 194 LYS A C 1
ATOM 1534 O O . LYS A 1 194 ? 7.359 -1.168 -13.632 1.00 92.25 194 LYS A O 1
ATOM 1539 N N . LYS A 1 195 ? 5.462 -1.884 -14.626 1.00 89.75 195 LYS A N 1
ATOM 1540 C CA . LYS A 1 195 ? 6.072 -2.935 -15.433 1.00 89.75 195 LYS A CA 1
ATOM 1541 C C . LYS A 1 195 ? 6.933 -2.295 -16.545 1.00 89.75 195 LYS A C 1
ATOM 1543 O O . LYS A 1 195 ? 6.568 -1.190 -16.978 1.00 89.75 195 LYS A O 1
ATOM 1548 N N . PRO A 1 196 ? 8.026 -2.960 -16.964 1.00 87.25 196 PRO A N 1
ATOM 1549 C CA . PRO A 1 196 ? 8.880 -2.527 -18.071 1.00 87.25 196 PRO A CA 1
ATOM 1550 C C . PRO A 1 196 ? 8.109 -2.391 -19.392 1.00 87.25 196 PRO A C 1
ATOM 1552 O O . PRO A 1 196 ? 7.041 -3.035 -19.543 1.00 87.25 196 PRO A O 1
#

Radius of gyration: 20.1 Å; chains: 1; bounding box: 53×52×51 Å

Foldseek 3Di:
DDPVVVVCVVCVVVVVPQPPQKDKDKDWDWDPVPVPDIDIGMDMDIDHHDDQPQDFAWDDPVCQVLVVVLLVVFAPQEDEDPVQQVVFVVCSNPVVPDDFPDKFKFKDKDWPPPPDDPSVVVCVTGVVRLVCLAPPPPVPPPDDDDDDDDDDPDDPCPDSDRSHPQHRPKYKHKIWGWDDDDTIIMIMMMMGIHHD